Protein AF-A0A2R5FJB1-F1 (afdb_monomer)

Foldseek 3Di:
DPDDFAAAEEDPPPPLLVLVVVLCVVVVHDCVNHHHSVRYDHALLVRLVCCVVVVGQKYWHWPLSLVVSVFDWDFDDKDKFWDKAWPVCCPPPVNVVVLVVQPDVVVVVVDVNSDRWDQVQASHFPDKDWDPPPDPDDDTGTMTITGTTIIGGGMGHDDDPDDPVSRDPPPPDDDDDDDDDDD

Structure (mmCIF, N/CA/C/O backbone):
data_AF-A0A2R5FJB1-F1
#
_entry.id   AF-A0A2R5FJB1-F1
#
loop_
_atom_site.group_PDB
_atom_site.id
_atom_site.type_symbol
_atom_site.label_atom_id
_atom_site.label_alt_id
_atom_site.label_comp_id
_atom_site.label_asym_id
_atom_site.label_entity_id
_atom_site.label_seq_id
_atom_site.pdbx_PDB_ins_code
_atom_site.Cartn_x
_atom_site.Cartn_y
_atom_site.Cartn_z
_atom_site.occupancy
_atom_site.B_iso_or_equiv
_atom_site.auth_seq_id
_atom_site.auth_comp_id
_atom_site.auth_asym_id
_atom_site.auth_atom_id
_atom_site.pdbx_PDB_model_num
ATOM 1 N N . MET A 1 1 ? -26.052 0.823 22.342 1.00 33.22 1 MET A N 1
ATOM 2 C CA . MET A 1 1 ? -24.676 1.176 22.744 1.00 33.22 1 MET A CA 1
ATOM 3 C C . MET A 1 1 ? -23.836 1.213 21.482 1.00 33.22 1 MET A C 1
ATOM 5 O O . MET A 1 1 ? -23.649 0.165 20.882 1.00 33.22 1 MET A O 1
ATOM 9 N N . ALA A 1 2 ? -23.453 2.396 21.003 1.00 38.75 2 ALA A N 1
ATOM 10 C CA . ALA A 1 2 ? -22.577 2.506 19.840 1.00 38.75 2 ALA A CA 1
ATOM 11 C C . ALA A 1 2 ? -21.134 2.354 20.338 1.00 38.75 2 ALA A C 1
ATOM 13 O O . ALA A 1 2 ? -20.541 3.316 20.815 1.00 38.75 2 ALA A O 1
ATOM 14 N N . GLY A 1 3 ? -20.633 1.116 20.349 1.00 52.59 3 GLY A N 1
ATOM 15 C CA . GLY A 1 3 ? -19.225 0.837 20.629 1.00 52.59 3 GLY A CA 1
ATOM 16 C C . GLY A 1 3 ? -18.346 1.443 19.534 1.00 52.59 3 GLY A C 1
ATOM 17 O O . GLY A 1 3 ? -18.742 1.454 18.367 1.00 52.59 3 GLY A O 1
ATOM 18 N N . GLY A 1 4 ? -17.192 1.990 19.918 1.00 70.88 4 GLY A N 1
ATOM 19 C CA . GLY A 1 4 ? -16.196 2.488 18.969 1.00 70.88 4 GLY A CA 1
ATOM 20 C C . GLY A 1 4 ? -15.700 1.375 18.040 1.00 70.88 4 GLY A C 1
ATOM 21 O O . GLY A 1 4 ? -15.767 0.197 18.383 1.00 70.88 4 GLY A O 1
ATOM 22 N N . ALA A 1 5 ? -15.224 1.745 16.851 1.00 82.56 5 ALA A N 1
ATOM 23 C CA . ALA A 1 5 ? -14.664 0.784 15.904 1.00 82.56 5 ALA A CA 1
ATOM 24 C C . ALA A 1 5 ? -13.265 0.331 16.359 1.00 82.56 5 ALA A C 1
ATOM 26 O O . ALA A 1 5 ? -12.399 1.167 16.618 1.00 82.56 5 ALA A O 1
ATOM 27 N N . THR A 1 6 ? -13.037 -0.979 16.402 1.00 90.19 6 THR A N 1
ATOM 28 C CA . THR A 1 6 ? -11.740 -1.607 16.674 1.00 90.19 6 THR A CA 1
ATOM 29 C C . THR A 1 6 ? -10.953 -1.765 15.384 1.00 90.19 6 THR A C 1
ATOM 31 O O . THR A 1 6 ? -11.487 -2.236 14.378 1.00 90.19 6 THR A O 1
ATOM 34 N N . ILE A 1 7 ? -9.668 -1.425 15.405 1.00 92.56 7 ILE A N 1
ATOM 35 C CA . ILE A 1 7 ? -8.779 -1.615 14.261 1.00 92.56 7 ILE A CA 1
ATOM 36 C C . ILE A 1 7 ? -7.707 -2.676 14.515 1.00 92.56 7 ILE A C 1
ATOM 38 O O . ILE A 1 7 ? -7.437 -3.070 15.648 1.00 92.56 7 ILE A O 1
ATOM 42 N N . VAL A 1 8 ? -7.074 -3.109 13.429 1.00 92.12 8 VAL A N 1
ATOM 43 C CA . VAL A 1 8 ? -5.757 -3.758 13.429 1.00 92.12 8 VAL A CA 1
ATOM 44 C C . VAL A 1 8 ? -4.793 -2.948 12.571 1.00 92.12 8 VAL A C 1
ATOM 46 O O . VAL A 1 8 ? -5.165 -2.377 11.539 1.00 92.12 8 VAL A O 1
ATOM 49 N N . ASN A 1 9 ? -3.541 -2.902 13.000 1.00 90.69 9 ASN A N 1
ATOM 50 C CA . ASN A 1 9 ? -2.485 -2.111 12.399 1.00 90.69 9 ASN A CA 1
ATOM 51 C C . ASN A 1 9 ? -1.424 -3.004 11.743 1.00 90.69 9 ASN A C 1
ATOM 53 O O . ASN A 1 9 ? -1.375 -4.218 11.945 1.00 90.69 9 ASN A O 1
ATOM 57 N N . ARG A 1 10 ? -0.560 -2.389 10.943 1.00 90.69 10 ARG A N 1
ATOM 58 C CA . ARG A 1 10 ? 0.621 -3.029 10.362 1.00 90.69 10 ARG A CA 1
ATOM 59 C C . ARG A 1 10 ? 1.845 -2.818 11.248 1.00 90.69 10 ARG A C 1
ATOM 61 O O . ARG A 1 10 ? 1.814 -2.060 12.218 1.00 90.69 10 ARG A O 1
ATOM 68 N N . GLU A 1 11 ? 2.927 -3.519 10.941 1.00 90.25 11 GLU A N 1
ATOM 69 C CA . GLU A 1 11 ? 4.188 -3.411 11.665 1.00 90.25 11 GLU A CA 1
ATOM 70 C C . GLU A 1 11 ? 4.702 -1.964 11.744 1.00 90.25 11 GLU A C 1
ATOM 72 O O . GLU A 1 11 ? 4.464 -1.140 10.853 1.00 90.25 11 GLU A O 1
ATOM 77 N N . ILE A 1 12 ? 5.404 -1.655 12.838 1.00 90.62 12 ILE A N 1
ATOM 78 C CA . ILE A 1 12 ? 6.075 -0.364 13.036 1.00 90.62 12 ILE A CA 1
ATOM 79 C C . ILE A 1 12 ? 7.038 -0.126 11.870 1.00 90.62 12 ILE A C 1
ATOM 81 O O . ILE A 1 12 ? 7.783 -1.022 11.480 1.00 90.62 12 ILE A O 1
ATOM 85 N N . GLY A 1 13 ? 7.003 1.081 11.307 1.00 87.94 13 GLY A N 1
ATOM 86 C CA . GLY A 1 13 ? 7.798 1.448 10.133 1.00 87.94 13 GLY A CA 1
ATOM 87 C C . GLY A 1 13 ? 7.180 1.044 8.790 1.00 87.94 13 GLY A C 1
ATOM 88 O O . GLY A 1 13 ?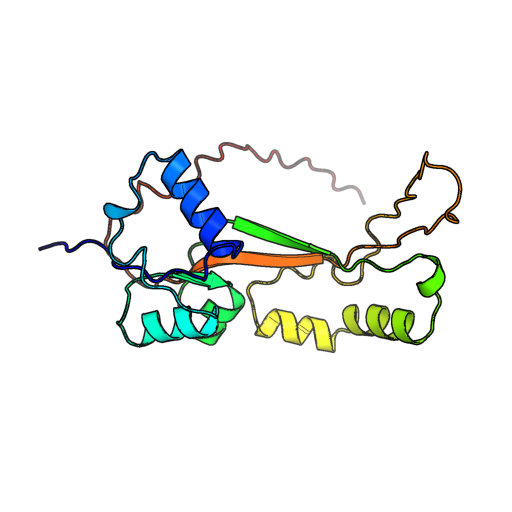 7.705 1.432 7.749 1.00 87.94 13 GLY A O 1
ATOM 89 N N . SER A 1 14 ? 6.054 0.320 8.771 1.00 87.12 14 SER A N 1
ATOM 90 C CA . SER A 1 14 ? 5.299 0.123 7.529 1.00 87.12 14 SER A CA 1
ATOM 91 C C . SER A 1 14 ? 4.696 1.445 7.051 1.00 87.12 14 SER A C 1
ATOM 93 O O . SER A 1 14 ? 4.151 2.219 7.842 1.00 87.12 14 SER A O 1
ATOM 95 N N . GLY A 1 15 ? 4.723 1.686 5.737 1.00 85.25 15 GLY A N 1
ATOM 96 C CA . GLY A 1 15 ? 4.155 2.910 5.160 1.00 85.25 15 GLY A CA 1
ATOM 97 C C . GLY A 1 15 ? 2.665 3.089 5.481 1.00 85.25 15 GLY A C 1
ATOM 98 O O . GLY A 1 15 ? 2.211 4.205 5.709 1.00 85.25 15 GLY A O 1
ATOM 99 N N . SER A 1 16 ? 1.912 1.990 5.582 1.00 83.94 16 SER A N 1
ATOM 100 C CA . SER A 1 16 ? 0.507 1.985 6.008 1.00 83.94 16 SER A CA 1
ATOM 101 C C . SER A 1 16 ? 0.306 2.472 7.442 1.00 83.94 16 SER A C 1
ATOM 103 O O . SER A 1 16 ? -0.630 3.224 7.702 1.00 83.94 16 SER A O 1
ATOM 105 N N . ARG A 1 17 ? 1.178 2.065 8.372 1.00 89.19 17 ARG A N 1
ATOM 106 C CA . ARG A 1 17 ? 1.102 2.508 9.766 1.00 89.19 17 ARG A CA 1
ATOM 107 C C . ARG A 1 17 ? 1.547 3.956 9.905 1.00 89.19 17 ARG A C 1
ATOM 109 O O . ARG A 1 17 ? 0.860 4.723 10.566 1.00 89.19 17 ARG A O 1
ATOM 116 N N . MET A 1 18 ? 2.632 4.337 9.232 1.00 90.25 18 MET A N 1
ATOM 117 C CA . MET A 1 18 ? 3.095 5.725 9.208 1.00 90.25 18 MET A CA 1
ATOM 118 C C . MET A 1 18 ? 2.007 6.668 8.685 1.00 90.25 18 MET A C 1
ATOM 120 O O . MET A 1 18 ? 1.785 7.719 9.272 1.00 90.25 18 MET A O 1
ATOM 124 N N . LEU A 1 19 ? 1.285 6.276 7.629 1.00 87.50 19 LEU A N 1
ATOM 125 C CA . LEU A 1 19 ? 0.156 7.047 7.105 1.00 87.50 19 LEU A CA 1
ATOM 126 C C . LEU A 1 19 ? -0.958 7.217 8.149 1.00 87.50 19 LEU A C 1
ATOM 128 O O . LEU A 1 19 ? -1.479 8.320 8.320 1.00 87.50 19 LEU A O 1
ATOM 132 N N . LEU A 1 20 ? -1.325 6.138 8.847 1.00 87.94 20 LEU A N 1
ATOM 133 C CA . LEU A 1 20 ? -2.334 6.185 9.904 1.00 87.94 20 LEU A CA 1
ATOM 134 C C . LEU A 1 20 ? -1.888 7.096 11.055 1.00 87.94 20 LEU A C 1
ATOM 136 O O . LEU A 1 20 ? -2.643 7.969 11.467 1.00 87.94 20 LEU A O 1
ATOM 140 N N . GLU A 1 21 ? -0.656 6.930 11.532 1.00 90.94 21 GLU A N 1
ATOM 141 C CA . GLU A 1 21 ? -0.057 7.750 12.589 1.00 90.94 21 GLU A CA 1
ATOM 142 C C . GLU A 1 21 ? -0.035 9.232 12.209 1.00 90.94 21 GLU A C 1
ATOM 144 O O . GLU A 1 21 ? -0.494 10.067 12.984 1.00 90.94 21 GLU A O 1
ATOM 149 N N . GLN A 1 22 ? 0.418 9.561 10.996 1.00 91.06 22 GLN A N 1
ATOM 150 C CA . GLN A 1 22 ? 0.418 10.930 10.475 1.00 91.06 22 GLN A CA 1
ATOM 151 C C . GLN A 1 22 ? -0.992 11.517 10.399 1.00 91.06 22 GLN A C 1
ATOM 153 O O . GLN A 1 22 ? -1.190 12.687 10.723 1.00 91.06 22 GLN A O 1
ATOM 158 N N . THR A 1 23 ? -1.975 10.714 9.988 1.00 88.06 23 THR A N 1
ATOM 159 C CA . THR A 1 23 ? -3.374 11.148 9.903 1.00 88.06 23 THR A CA 1
ATOM 160 C C . THR A 1 23 ? -3.936 11.433 11.294 1.00 88.06 23 THR A C 1
ATOM 162 O O . THR A 1 23 ? -4.467 12.513 11.525 1.00 88.06 23 THR A O 1
ATOM 165 N N . LEU A 1 24 ? -3.755 10.517 12.249 1.00 90.44 24 LEU A N 1
ATOM 166 C CA . LEU A 1 24 ? -4.204 10.699 13.633 1.00 90.44 24 LEU A CA 1
ATOM 167 C C . LEU A 1 24 ? -3.530 11.906 14.297 1.00 90.44 24 LEU A C 1
ATOM 169 O O . LEU A 1 24 ? -4.202 12.699 14.949 1.00 90.44 24 LEU A O 1
ATOM 173 N N . GLN A 1 25 ? -2.226 12.097 14.077 1.00 93.75 25 GLN A N 1
ATOM 174 C CA . GLN A 1 25 ? -1.492 13.264 14.573 1.00 93.75 25 GLN A CA 1
ATOM 175 C C . GLN A 1 25 ? -2.023 14.574 13.989 1.00 93.75 25 GLN A C 1
ATOM 177 O O . GLN A 1 25 ? -2.202 15.541 14.728 1.00 93.75 25 GLN A O 1
ATOM 182 N N . LYS A 1 26 ? -2.287 14.615 12.678 1.00 92.19 26 LYS A N 1
ATOM 183 C CA . LYS A 1 26 ? -2.842 15.795 12.002 1.00 92.19 26 LYS A CA 1
ATOM 184 C C . LYS A 1 26 ? -4.211 16.177 12.570 1.00 92.19 26 LYS A C 1
ATOM 186 O O . LYS A 1 26 ? -4.462 17.359 12.782 1.00 92.19 26 LYS A O 1
ATOM 191 N N . GLU A 1 27 ? -5.046 15.182 12.852 1.00 90.56 27 GLU A N 1
ATOM 192 C CA . GLU A 1 27 ? -6.370 15.363 13.459 1.00 90.56 27 GLU A CA 1
ATOM 193 C C . GLU A 1 27 ? -6.321 15.491 14.994 1.00 90.56 27 GLU A C 1
ATOM 195 O O . GLU A 1 27 ? -7.360 15.589 15.641 1.00 90.56 27 GLU A O 1
ATOM 200 N N . GLN A 1 28 ? -5.121 15.503 15.592 1.00 94.44 28 GLN A N 1
ATOM 201 C CA . GLN A 1 28 ? -4.898 15.601 17.041 1.00 94.44 28 GLN A CA 1
ATOM 202 C C . GLN A 1 28 ? -5.615 14.507 17.852 1.00 94.44 28 GLN A C 1
ATOM 204 O O . GLN A 1 28 ? -5.991 14.717 19.005 1.00 94.44 28 GLN A O 1
ATOM 209 N N . ILE A 1 29 ? -5.784 13.323 17.260 1.00 89.69 29 ILE A N 1
ATOM 210 C CA . ILE A 1 29 ? -6.386 12.157 17.905 1.00 89.69 29 ILE A CA 1
ATOM 211 C C . ILE A 1 29 ? -5.276 11.356 18.602 1.00 89.69 29 ILE A C 1
ATOM 213 O O . ILE A 1 29 ? -4.359 10.873 17.927 1.00 89.69 29 ILE A O 1
ATOM 217 N N . PRO A 1 30 ? -5.342 11.176 19.935 1.00 91.25 30 PRO A N 1
ATOM 218 C CA . PRO A 1 30 ? -4.413 10.314 20.657 1.00 91.25 30 PRO A CA 1
ATOM 219 C C . PRO A 1 30 ? -4.484 8.865 20.159 1.00 91.25 30 PRO A C 1
ATOM 221 O O . PRO A 1 30 ? -5.565 8.340 19.896 1.00 91.25 30 PRO A O 1
ATOM 224 N N . PHE A 1 31 ? -3.339 8.192 20.034 1.00 90.62 31 PHE A N 1
ATOM 225 C CA . PHE A 1 31 ? -3.302 6.810 19.539 1.00 90.62 31 PHE A CA 1
ATOM 226 C C . PHE A 1 31 ? -4.008 5.823 20.481 1.00 90.62 31 PHE A C 1
ATOM 228 O O . PHE A 1 31 ? -4.628 4.871 20.017 1.00 90.62 31 PHE A O 1
ATOM 235 N N . ASP A 1 32 ? -3.967 6.076 21.790 1.00 91.00 32 ASP A N 1
ATOM 236 C CA . ASP A 1 32 ? -4.651 5.292 22.826 1.00 91.00 32 ASP A CA 1
ATOM 237 C C . ASP A 1 32 ? -6.180 5.469 22.812 1.00 91.00 32 ASP A C 1
ATOM 239 O O . ASP A 1 32 ? -6.907 4.609 23.308 1.00 91.00 32 ASP A O 1
ATOM 243 N N . ALA A 1 33 ? -6.684 6.531 22.178 1.00 88.62 33 ALA A N 1
ATOM 244 C CA . ALA A 1 33 ? -8.108 6.704 21.908 1.00 88.62 33 ALA A CA 1
ATOM 245 C C . ALA A 1 33 ? -8.610 5.794 20.769 1.00 88.62 33 ALA A C 1
ATOM 247 O O . ALA A 1 33 ? -9.820 5.653 20.577 1.00 88.62 33 ALA A O 1
ATOM 248 N N . VAL A 1 34 ? -7.704 5.165 20.009 1.00 89.62 34 VAL A N 1
ATOM 249 C CA . VAL A 1 34 ? -8.038 4.256 18.909 1.00 89.62 34 VAL A CA 1
ATOM 250 C C . VAL A 1 34 ? -7.993 2.810 19.398 1.00 89.62 34 VAL A C 1
ATOM 252 O O . VAL A 1 34 ? -6.938 2.232 19.656 1.00 89.62 34 VAL A O 1
ATOM 255 N N . GLN A 1 35 ? -9.163 2.182 19.486 1.00 92.31 35 GLN A N 1
ATOM 256 C CA . GLN A 1 35 ? -9.273 0.805 19.954 1.00 92.31 35 GLN A CA 1
ATOM 257 C C . GLN A 1 35 ? -8.536 -0.163 19.015 1.00 92.31 35 GLN A C 1
ATOM 259 O O . GLN A 1 35 ? -8.809 -0.215 17.817 1.00 92.31 35 GLN A O 1
ATOM 264 N N . GLY A 1 36 ? -7.612 -0.957 19.564 1.00 91.44 36 GLY A N 1
ATOM 265 C CA . GLY A 1 36 ? -6.824 -1.927 18.796 1.00 91.44 36 GLY A CA 1
ATOM 266 C C . GLY A 1 36 ? -5.643 -1.330 18.022 1.00 91.44 36 GLY A C 1
ATOM 267 O O . GLY A 1 36 ? -5.056 -2.020 17.192 1.00 91.44 36 GLY A O 1
ATOM 268 N N . PHE A 1 37 ? -5.252 -0.081 18.299 1.00 91.06 37 PHE A N 1
ATOM 269 C CA . PHE A 1 37 ? -4.108 0.566 17.644 1.00 91.06 37 PHE A CA 1
ATOM 270 C C . PHE A 1 37 ? -2.807 -0.259 17.705 1.00 91.06 37 PHE A C 1
ATOM 272 O O . PHE A 1 37 ? -2.071 -0.333 16.716 1.00 91.06 37 PHE A O 1
ATOM 279 N N . ASP A 1 38 ? -2.567 -0.930 18.835 1.00 93.19 38 ASP A N 1
ATOM 280 C CA . ASP A 1 38 ? -1.388 -1.772 19.069 1.00 93.19 38 ASP A CA 1
ATOM 281 C C . ASP A 1 38 ? -1.549 -3.228 18.595 1.00 93.19 38 ASP A C 1
ATOM 283 O O . ASP A 1 38 ? -0.619 -4.031 18.711 1.00 93.19 38 ASP A O 1
ATOM 287 N N . ASN A 1 39 ? -2.695 -3.588 18.007 1.00 94.12 39 ASN A N 1
ATOM 288 C CA . ASN A 1 39 ? -2.899 -4.912 17.426 1.00 94.12 39 ASN A CA 1
ATOM 289 C C . ASN A 1 39 ? -2.184 -4.992 16.076 1.00 94.12 39 ASN A C 1
ATOM 291 O O . ASN A 1 39 ? -2.729 -4.607 15.043 1.00 94.12 39 ASN A O 1
ATOM 295 N N . ILE A 1 40 ? -0.950 -5.486 16.083 1.00 94.62 40 ILE A N 1
ATOM 296 C CA . ILE A 1 40 ? -0.073 -5.491 14.910 1.00 94.62 40 ILE A CA 1
ATOM 297 C C . ILE A 1 40 ? -0.180 -6.807 14.135 1.00 94.62 40 ILE A C 1
ATOM 299 O O . ILE A 1 40 ? -0.022 -7.895 14.688 1.00 94.62 40 ILE A O 1
ATOM 303 N N . LEU A 1 41 ? -0.343 -6.692 12.819 1.00 93.50 41 LEU A N 1
ATOM 304 C CA . LEU A 1 41 ? -0.286 -7.782 11.850 1.00 93.50 41 LEU A CA 1
ATOM 305 C C . LEU A 1 41 ? 0.808 -7.516 10.811 1.00 93.50 41 LEU A C 1
ATOM 307 O O . LEU A 1 41 ? 1.153 -6.370 10.529 1.00 93.50 41 LEU A O 1
ATOM 311 N N . LYS A 1 42 ? 1.380 -8.583 10.245 1.00 90.56 42 LYS A N 1
ATOM 312 C CA . LYS A 1 42 ? 2.579 -8.490 9.392 1.00 90.56 42 LYS A CA 1
ATOM 313 C C . LYS A 1 42 ? 2.271 -8.259 7.920 1.00 90.56 42 LYS A C 1
ATOM 315 O O . LYS A 1 42 ? 3.129 -7.783 7.183 1.00 90.56 42 LYS A O 1
ATOM 320 N N . THR A 1 43 ? 1.079 -8.630 7.464 1.00 90.38 43 THR A N 1
ATOM 321 C CA . THR A 1 43 ? 0.725 -8.552 6.046 1.00 90.38 43 THR A CA 1
ATOM 322 C C . THR A 1 43 ? -0.628 -7.882 5.839 1.00 90.38 43 THR A C 1
ATOM 324 O O . THR A 1 43 ? -1.495 -7.879 6.711 1.00 90.38 43 THR A O 1
ATOM 327 N N . HIS A 1 44 ? -0.830 -7.318 4.647 1.00 89.19 44 HIS A N 1
ATOM 328 C CA . HIS A 1 44 ? -2.130 -6.778 4.238 1.00 89.19 44 HIS A CA 1
ATOM 329 C C . HIS A 1 44 ? -3.221 -7.864 4.215 1.00 89.19 44 HIS A C 1
ATOM 331 O O . HIS A 1 44 ? -4.384 -7.578 4.498 1.00 89.19 44 HIS A O 1
ATOM 337 N N . GLN A 1 45 ? -2.843 -9.107 3.898 1.00 92.31 45 GLN A N 1
ATOM 338 C CA . GLN A 1 45 ? -3.746 -10.258 3.878 1.00 92.31 45 GLN A CA 1
ATOM 339 C C . GLN A 1 45 ? -4.191 -10.643 5.289 1.00 92.31 45 GLN A C 1
ATOM 341 O O . GLN A 1 45 ? -5.377 -10.877 5.495 1.00 92.31 45 GLN A O 1
ATOM 346 N N . ASP A 1 46 ? -3.283 -10.630 6.270 1.00 94.19 46 ASP A N 1
ATOM 347 C CA . ASP A 1 46 ? -3.632 -10.887 7.674 1.00 94.19 46 ASP A CA 1
ATOM 348 C C . ASP A 1 46 ? -4.631 -9.848 8.189 1.00 94.19 46 ASP A C 1
ATOM 350 O O . ASP A 1 46 ? -5.603 -10.201 8.855 1.00 94.19 46 ASP A O 1
ATOM 354 N N . VAL A 1 47 ? -4.431 -8.573 7.831 1.00 92.56 47 VAL A N 1
ATOM 355 C CA . VAL A 1 47 ? -5.369 -7.487 8.155 1.00 92.56 47 VAL A CA 1
ATOM 356 C C . VAL A 1 47 ? -6.751 -7.764 7.566 1.00 92.56 47 VAL A C 1
ATOM 358 O O . VAL A 1 47 ? -7.743 -7.731 8.291 1.00 92.56 47 VAL A O 1
ATOM 361 N N . ALA A 1 48 ? -6.833 -8.084 6.272 1.00 91.88 48 ALA A N 1
ATOM 362 C CA . ALA A 1 48 ? -8.109 -8.407 5.637 1.00 91.88 48 ALA A CA 1
ATOM 363 C C . ALA A 1 48 ? -8.766 -9.638 6.275 1.00 91.88 48 ALA A C 1
ATOM 365 O O . ALA A 1 48 ? -9.964 -9.640 6.551 1.00 91.88 48 ALA A O 1
ATOM 366 N N . GLN A 1 49 ? -7.977 -10.663 6.586 1.00 94.75 49 GLN A N 1
ATOM 367 C CA . GLN A 1 49 ? -8.462 -11.876 7.222 1.00 94.75 49 GLN A CA 1
ATOM 368 C C . GLN A 1 49 ? -9.008 -11.618 8.633 1.00 94.75 49 GLN A C 1
ATOM 370 O O . GLN A 1 49 ? -10.012 -12.233 9.002 1.00 94.75 49 GLN A O 1
ATOM 375 N N . ALA A 1 50 ? -8.376 -10.730 9.404 1.00 93.62 50 ALA A N 1
ATOM 376 C CA . ALA A 1 50 ? -8.843 -10.316 10.724 1.00 93.62 50 ALA A CA 1
ATOM 377 C C . ALA A 1 50 ? -10.196 -9.597 10.641 1.00 93.62 50 ALA A C 1
ATOM 379 O O . ALA A 1 50 ? -11.093 -9.905 11.425 1.00 93.62 50 ALA A O 1
ATOM 380 N N . VAL A 1 51 ? -10.373 -8.720 9.648 1.00 93.19 51 VAL A N 1
ATOM 381 C CA . VAL A 1 51 ? -11.650 -8.029 9.408 1.00 93.19 51 VAL A CA 1
ATOM 382 C C . VAL A 1 51 ? -12.740 -9.011 8.971 1.00 93.19 51 VAL A C 1
ATOM 384 O O . VAL A 1 51 ? -13.819 -9.026 9.553 1.00 93.19 51 VAL A O 1
ATOM 387 N N . VAL A 1 52 ? -12.452 -9.913 8.024 1.00 93.88 52 VAL A N 1
ATOM 388 C CA . VAL A 1 52 ? -13.402 -10.960 7.587 1.00 93.88 52 VAL A CA 1
ATOM 389 C C . VAL A 1 52 ? -13.849 -11.852 8.750 1.00 93.88 52 VAL A C 1
ATOM 391 O O . VAL A 1 52 ? -15.001 -12.275 8.799 1.00 93.88 52 VAL A O 1
ATOM 394 N N . ARG A 1 53 ? -12.950 -12.147 9.696 1.00 94.00 53 ARG A N 1
ATOM 395 C CA . ARG A 1 53 ? -13.247 -12.980 10.875 1.00 94.00 53 ARG A CA 1
ATOM 396 C C . ARG A 1 53 ? -13.931 -12.216 12.012 1.00 94.00 53 ARG A C 1
ATOM 398 O O . ARG A 1 53 ? -14.228 -12.833 13.029 1.00 94.00 53 ARG A O 1
ATOM 405 N N . GLY A 1 54 ? -14.147 -10.907 11.874 1.00 90.50 54 GLY A N 1
ATOM 406 C CA . GLY A 1 54 ? -14.713 -10.068 12.933 1.00 90.50 54 GLY A CA 1
ATOM 407 C C . GLY A 1 54 ? -13.781 -9.865 14.133 1.00 90.50 54 GLY A C 1
ATOM 408 O O . GLY A 1 54 ? -14.243 -9.512 15.211 1.00 90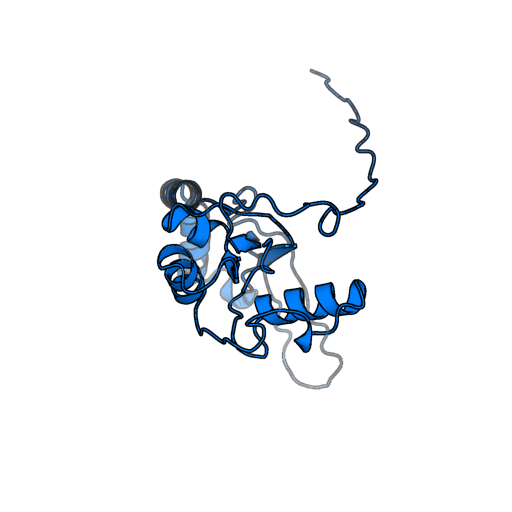.50 54 GLY A O 1
ATOM 409 N N . VAL A 1 55 ? -12.473 -10.098 13.969 1.00 91.94 55 VAL A N 1
ATOM 410 C CA . VAL A 1 55 ? -11.459 -9.809 15.002 1.00 91.94 55 VAL A CA 1
ATOM 411 C C . VAL A 1 55 ? -11.232 -8.297 15.129 1.00 91.94 55 VAL A C 1
ATOM 413 O O . VAL A 1 55 ? -10.864 -7.812 16.195 1.00 91.94 55 VAL A O 1
ATOM 416 N N . ALA A 1 56 ? -11.460 -7.555 14.046 1.00 91.75 56 ALA A N 1
ATOM 417 C CA . ALA A 1 56 ? -11.437 -6.099 14.007 1.00 91.75 56 ALA A CA 1
ATOM 418 C C . ALA A 1 56 ? -12.489 -5.576 13.023 1.00 91.75 56 ALA A C 1
ATOM 420 O O . ALA A 1 56 ? -12.866 -6.277 12.085 1.00 91.75 56 ALA A O 1
ATOM 421 N N . ASP A 1 57 ? -12.919 -4.329 13.201 1.00 88.25 57 ASP A N 1
ATOM 422 C CA . ASP A 1 57 ? -13.899 -3.668 12.332 1.00 88.25 57 ASP A CA 1
ATOM 423 C C . ASP A 1 57 ? -13.248 -3.043 11.090 1.00 88.25 57 ASP A C 1
ATOM 425 O O . ASP A 1 57 ? -13.898 -2.855 10.060 1.00 88.25 57 ASP A O 1
ATOM 429 N N . ALA A 1 58 ? -11.967 -2.674 11.184 1.00 91.50 58 ALA A N 1
ATOM 430 C CA . ALA A 1 58 ? -11.213 -2.091 10.081 1.00 91.50 58 ALA A CA 1
ATOM 431 C C . ALA A 1 58 ? -9.700 -2.317 10.219 1.00 91.50 58 ALA A C 1
ATOM 433 O O . ALA A 1 58 ? -9.179 -2.648 11.281 1.00 91.50 58 ALA A O 1
ATOM 434 N N . GLY A 1 59 ? -8.964 -2.074 9.140 1.00 90.94 59 GLY A N 1
ATOM 435 C CA . GLY A 1 59 ? -7.506 -2.042 9.179 1.00 90.94 59 GLY A CA 1
ATOM 436 C C . GLY A 1 59 ? -6.910 -1.456 7.908 1.00 90.94 59 GLY A C 1
ATOM 437 O O . GLY A 1 59 ? -7.599 -1.303 6.894 1.00 90.94 59 GLY A O 1
ATOM 438 N N . MET A 1 60 ? -5.627 -1.101 7.969 1.00 87.62 60 MET A N 1
ATOM 439 C CA . MET A 1 60 ? -4.901 -0.567 6.816 1.00 87.62 60 MET A CA 1
ATOM 440 C C . MET A 1 60 ? -4.535 -1.687 5.843 1.00 87.62 60 MET A C 1
ATOM 442 O O . MET A 1 60 ? -3.748 -2.578 6.169 1.00 87.62 60 MET A O 1
ATOM 446 N N . SER A 1 61 ? -5.099 -1.628 4.636 1.00 89.94 61 SER A N 1
ATOM 447 C CA . SER A 1 61 ? -4.822 -2.590 3.571 1.00 89.94 61 SER A CA 1
ATOM 448 C C . SER A 1 61 ? -4.728 -1.922 2.199 1.00 89.94 61 SER A C 1
ATOM 450 O O . SER A 1 61 ? -4.832 -0.698 2.078 1.00 89.94 61 SER A O 1
ATOM 452 N N . THR A 1 62 ? -4.487 -2.728 1.166 1.00 86.25 62 THR A N 1
ATOM 453 C CA . THR A 1 62 ? -4.515 -2.276 -0.226 1.00 86.25 62 THR A CA 1
ATOM 454 C C . THR A 1 62 ? -5.894 -2.503 -0.836 1.00 86.25 62 THR A C 1
ATOM 456 O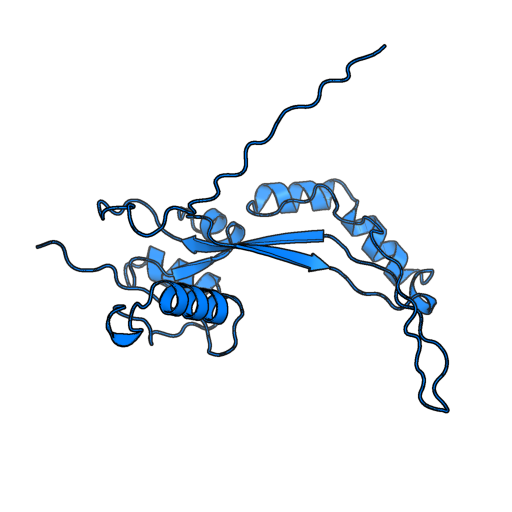 O . THR A 1 62 ? -6.603 -3.438 -0.460 1.00 86.25 62 THR A O 1
ATOM 459 N N . ALA A 1 63 ? -6.263 -1.687 -1.827 1.00 85.88 63 ALA A N 1
ATOM 460 C CA . ALA A 1 63 ? -7.507 -1.884 -2.580 1.00 85.88 63 ALA A CA 1
ATOM 461 C C . ALA A 1 63 ? -7.585 -3.268 -3.247 1.00 85.88 63 ALA A C 1
ATOM 463 O O . ALA A 1 63 ? -8.648 -3.887 -3.251 1.00 85.88 63 ALA A O 1
ATOM 464 N N . SER A 1 64 ? -6.458 -3.773 -3.757 1.00 85.44 64 SER A N 1
ATOM 465 C CA . SER A 1 64 ? -6.370 -5.108 -4.353 1.00 85.44 64 SER A CA 1
ATOM 466 C C . SER A 1 64 ? -6.674 -6.217 -3.345 1.00 85.44 64 SER A C 1
ATOM 468 O O . SER A 1 64 ? -7.448 -7.127 -3.628 1.00 85.44 64 SER A O 1
ATOM 470 N N . VAL A 1 65 ? -6.133 -6.116 -2.127 1.00 89.81 65 VAL A N 1
ATOM 471 C CA . VAL A 1 65 ? -6.401 -7.089 -1.062 1.00 89.81 65 VAL A CA 1
ATOM 472 C C . VAL A 1 65 ? -7.842 -6.975 -0.569 1.00 89.81 65 VAL A C 1
ATOM 474 O O . VAL A 1 65 ? -8.492 -7.997 -0.389 1.00 89.81 65 VAL A O 1
ATOM 477 N N . ALA A 1 66 ? -8.379 -5.765 -0.394 1.00 89.56 66 ALA A N 1
ATOM 478 C CA . ALA A 1 66 ? -9.784 -5.600 -0.023 1.00 89.56 66 ALA A CA 1
ATOM 479 C C . ALA A 1 66 ? -10.715 -6.258 -1.058 1.00 89.56 66 ALA A C 1
ATOM 481 O O . ALA A 1 66 ? -11.562 -7.068 -0.687 1.00 89.56 66 ALA A O 1
ATOM 482 N N . THR A 1 67 ? -10.472 -6.005 -2.349 1.00 87.19 67 THR A N 1
ATOM 483 C CA . THR A 1 67 ? -11.221 -6.607 -3.465 1.00 87.19 67 THR A CA 1
ATOM 484 C C . THR A 1 67 ? -11.132 -8.133 -3.439 1.00 87.19 67 THR A C 1
ATOM 486 O O . THR A 1 67 ? -12.159 -8.808 -3.481 1.00 87.19 67 THR A O 1
ATOM 489 N N . ALA A 1 68 ? -9.925 -8.688 -3.285 1.00 88.69 68 ALA A N 1
ATOM 490 C CA . ALA A 1 68 ? -9.703 -10.133 -3.245 1.00 88.69 68 ALA A CA 1
ATOM 491 C C . ALA A 1 68 ? -10.420 -10.837 -2.076 1.00 88.69 68 ALA A C 1
ATOM 493 O O . ALA A 1 68 ? -10.783 -12.004 -2.194 1.00 88.69 68 ALA A O 1
ATOM 494 N N . PHE A 1 69 ? -10.642 -10.136 -0.961 1.00 89.88 69 PHE A N 1
ATOM 495 C CA . PHE A 1 69 ? -11.345 -10.660 0.216 1.00 89.88 69 PHE A CA 1
ATOM 496 C C . PHE A 1 69 ? -12.835 -10.276 0.255 1.00 89.88 69 PHE A C 1
ATOM 498 O O . PHE A 1 69 ? -13.505 -10.546 1.251 1.00 89.88 69 PHE A O 1
ATOM 505 N N . GLY A 1 70 ? -13.368 -9.641 -0.797 1.00 89.62 70 GLY A N 1
ATOM 506 C CA . GLY A 1 70 ? -14.759 -9.173 -0.832 1.00 89.62 70 GLY A CA 1
ATOM 507 C C . GLY A 1 70 ? -15.064 -8.092 0.210 1.00 89.62 70 GLY A C 1
ATOM 508 O O . GLY A 1 70 ? -16.216 -7.903 0.600 1.00 89.62 70 GLY A O 1
ATOM 509 N N . LEU A 1 71 ? -14.029 -7.400 0.685 1.00 88.69 71 LEU A N 1
ATOM 510 C CA . LEU A 1 71 ? -14.132 -6.271 1.590 1.00 88.69 71 LEU A CA 1
ATOM 511 C C . LEU A 1 71 ? -14.268 -4.983 0.787 1.00 88.69 71 LEU A C 1
ATOM 513 O O . LEU A 1 71 ? -13.828 -4.838 -0.349 1.00 88.69 71 LEU A O 1
ATOM 517 N N . GLY A 1 72 ? -14.860 -4.004 1.431 1.00 87.69 72 GLY A N 1
ATOM 518 C CA . GLY A 1 72 ? -15.046 -2.670 0.900 1.00 87.69 72 GLY A CA 1
ATOM 519 C C . GLY A 1 72 ? -13.872 -1.831 1.310 1.00 87.69 72 GLY A C 1
ATOM 520 O O . GLY A 1 72 ? -13.074 -2.206 2.169 1.00 87.69 72 GLY A O 1
ATOM 521 N N . PHE A 1 73 ? -13.750 -0.699 0.649 1.00 83.25 73 PHE A N 1
ATOM 522 C CA . PHE A 1 73 ? -12.508 0.030 0.644 1.00 83.25 73 PHE A CA 1
ATOM 523 C C . PHE A 1 73 ? -12.794 1.524 0.663 1.00 83.25 73 PHE A C 1
ATOM 525 O O . PHE A 1 73 ? -13.498 2.036 -0.205 1.00 83.25 73 PHE A O 1
ATOM 532 N N . ILE A 1 74 ? -12.254 2.216 1.664 1.00 86.19 74 ILE A N 1
ATOM 533 C CA . ILE A 1 74 ? -12.341 3.673 1.788 1.00 86.19 74 ILE A CA 1
ATOM 534 C C . ILE A 1 74 ? -10.963 4.231 1.447 1.00 86.19 74 ILE A C 1
ATOM 536 O O . ILE A 1 74 ? -10.089 4.068 2.292 1.00 86.19 74 ILE A O 1
ATOM 540 N N . PRO A 1 75 ? -10.746 4.858 0.274 1.00 80.81 75 PRO A N 1
ATOM 541 C CA . PRO A 1 75 ? -9.442 5.374 -0.149 1.00 80.81 75 PRO A CA 1
ATOM 542 C C . PRO A 1 75 ? -8.973 6.551 0.726 1.00 80.81 75 PRO A C 1
ATOM 544 O O . PRO A 1 75 ? -9.723 7.494 0.947 1.00 80.81 75 PRO A O 1
ATOM 547 N N . LEU A 1 76 ? -7.720 6.507 1.191 1.00 80.38 76 LEU A N 1
ATOM 548 C CA . LEU A 1 76 ? -7.093 7.506 2.071 1.00 80.38 76 LEU A CA 1
ATOM 549 C C . LEU A 1 76 ? -5.845 8.098 1.417 1.00 80.38 76 LEU A C 1
ATOM 551 O O . LEU A 1 76 ? -5.638 9.306 1.453 1.00 80.38 76 LEU A O 1
ATOM 555 N N . HIS A 1 77 ? -5.019 7.252 0.798 1.00 80.25 77 HIS A N 1
ATOM 556 C CA . HIS A 1 77 ? -3.818 7.680 0.093 1.00 80.25 77 HIS A CA 1
ATOM 557 C C . HIS A 1 77 ? -3.572 6.832 -1.151 1.00 80.25 77 HIS A C 1
ATOM 559 O O . HIS A 1 77 ? -3.792 5.619 -1.134 1.00 80.25 77 HIS A O 1
ATOM 565 N N . GLN A 1 78 ? -3.046 7.466 -2.198 1.00 78.25 78 GLN A N 1
ATOM 566 C CA . GLN A 1 78 ? -2.593 6.809 -3.417 1.00 78.25 78 GLN A CA 1
ATOM 567 C C . GLN A 1 78 ? -1.066 6.849 -3.481 1.00 78.25 78 GLN A C 1
ATOM 569 O O . GLN A 1 78 ? -0.447 7.903 -3.609 1.00 78.25 78 GLN A O 1
ATOM 574 N N . SER A 1 79 ? -0.451 5.678 -3.396 1.00 73.44 79 SER A N 1
ATOM 575 C CA . SER A 1 79 ? 0.993 5.496 -3.446 1.00 73.44 79 SER A CA 1
ATOM 576 C C . SER A 1 79 ? 1.421 5.108 -4.852 1.00 73.44 79 SER A C 1
ATOM 578 O O . SER A 1 79 ? 0.896 4.157 -5.427 1.00 73.44 79 SER A O 1
ATOM 580 N N . ARG A 1 80 ? 2.407 5.825 -5.387 1.00 73.06 80 ARG A N 1
ATOM 581 C CA . ARG A 1 80 ? 3.028 5.531 -6.677 1.00 73.06 80 ARG A CA 1
ATOM 582 C C . ARG A 1 80 ? 4.304 4.727 -6.468 1.00 73.06 80 ARG A C 1
ATOM 584 O O . ARG A 1 80 ? 5.184 5.154 -5.726 1.00 73.06 80 ARG A O 1
ATOM 591 N N . TYR A 1 81 ? 4.418 3.619 -7.182 1.00 73.56 81 TYR A N 1
ATOM 592 C CA . TYR A 1 81 ? 5.640 2.828 -7.264 1.00 73.56 81 TYR A CA 1
ATOM 593 C C . TYR A 1 81 ? 6.309 3.084 -8.592 1.00 73.56 81 TYR A C 1
ATOM 595 O O . TYR A 1 81 ? 5.629 3.379 -9.569 1.00 73.56 81 TYR A O 1
ATOM 603 N N . ASP A 1 82 ? 7.629 2.981 -8.587 1.00 78.62 82 ASP A N 1
ATOM 604 C CA . ASP A 1 82 ? 8.473 3.230 -9.732 1.00 78.62 82 ASP A CA 1
ATOM 605 C C . ASP A 1 82 ? 9.580 2.167 -9.761 1.00 78.62 82 ASP A C 1
ATOM 607 O O . ASP A 1 82 ? 10.321 2.024 -8.787 1.00 78.62 82 ASP A O 1
ATOM 611 N N . LEU A 1 83 ? 9.710 1.422 -10.864 1.00 81.25 83 LEU A N 1
ATOM 612 C CA . LEU A 1 83 ? 10.915 0.613 -11.099 1.00 81.25 83 LEU A CA 1
ATOM 613 C C . LEU A 1 83 ? 12.127 1.538 -11.281 1.00 81.25 83 LEU A C 1
ATOM 615 O O . LEU A 1 83 ? 11.992 2.649 -11.767 1.00 81.25 83 LEU A O 1
ATOM 619 N N . VAL A 1 84 ? 13.318 1.143 -10.859 1.00 81.31 84 VAL A N 1
ATOM 620 C CA . VAL A 1 84 ? 14.508 1.979 -11.032 1.00 81.31 84 VAL A CA 1
ATOM 621 C C . VAL A 1 84 ? 15.614 1.096 -11.579 1.00 81.31 84 VAL A C 1
ATOM 623 O O . VAL A 1 84 ? 16.085 0.200 -10.884 1.00 81.31 84 VAL A O 1
ATOM 626 N N . ILE A 1 85 ? 16.002 1.325 -12.834 1.00 77.62 85 ILE A N 1
ATOM 627 C CA . ILE A 1 85 ? 17.042 0.552 -13.520 1.00 77.62 85 ILE A CA 1
ATOM 628 C C . ILE A 1 85 ? 18.268 1.450 -13.701 1.00 77.62 85 ILE A C 1
ATOM 630 O O . ILE A 1 85 ? 18.142 2.660 -13.855 1.00 77.62 85 ILE A O 1
ATOM 634 N N . LEU A 1 86 ? 19.481 0.903 -13.650 1.00 79.50 86 LEU A N 1
ATOM 635 C CA . LEU A 1 86 ? 20.666 1.654 -14.075 1.00 79.50 86 LEU A CA 1
ATOM 636 C C . LEU A 1 86 ? 20.657 1.736 -15.609 1.00 79.50 86 LEU A C 1
ATOM 638 O O . LEU A 1 86 ? 20.431 0.738 -16.276 1.00 79.50 86 LEU A O 1
ATOM 642 N N . LYS A 1 87 ? 20.931 2.906 -16.182 1.00 77.12 87 LYS A N 1
ATOM 643 C CA . LYS A 1 87 ? 20.990 3.154 -17.633 1.00 77.12 87 LYS A CA 1
ATOM 644 C C . LYS A 1 87 ? 21.884 2.159 -18.366 1.00 77.12 87 LYS A C 1
ATOM 646 O O . LYS A 1 87 ? 21.548 1.744 -19.463 1.00 77.12 87 LYS A O 1
ATOM 651 N N . GLU A 1 88 ? 23.010 1.784 -17.761 1.00 82.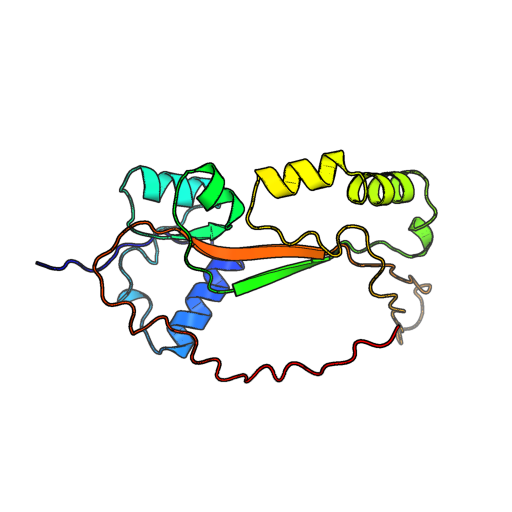19 88 GLU A N 1
ATOM 652 C CA . GLU A 1 88 ? 23.924 0.785 -18.331 1.00 82.19 88 GLU A CA 1
ATOM 653 C C . GLU A 1 88 ? 23.254 -0.581 -18.531 1.00 82.19 88 GLU A C 1
ATOM 655 O O . GLU A 1 88 ? 23.646 -1.318 -19.424 1.00 82.19 88 GLU A O 1
ATOM 660 N N . TYR A 1 89 ? 22.209 -0.878 -17.755 1.00 84.19 89 TYR A N 1
ATOM 661 C CA . TYR A 1 89 ? 21.423 -2.100 -17.863 1.00 84.19 89 TYR A CA 1
ATOM 662 C C . TYR A 1 89 ? 20.139 -1.935 -18.671 1.00 84.19 89 TYR A C 1
ATOM 664 O O . TYR A 1 89 ? 19.423 -2.916 -18.838 1.00 84.19 89 TYR A O 1
ATOM 672 N N . LEU A 1 90 ? 19.802 -0.735 -19.160 1.00 83.31 90 LEU A N 1
ATOM 673 C CA . LEU A 1 90 ? 18.521 -0.546 -19.843 1.00 83.31 90 LEU A CA 1
ATOM 674 C C . LEU A 1 90 ? 18.427 -1.418 -21.100 1.00 83.31 90 LEU A C 1
ATOM 676 O O . LEU A 1 90 ? 17.392 -2.029 -21.335 1.00 83.31 90 LEU A O 1
ATOM 680 N N . GLU A 1 91 ? 19.510 -1.509 -21.868 1.00 86.06 91 GLU A N 1
ATOM 681 C CA . GLU A 1 91 ? 19.559 -2.261 -23.129 1.00 86.06 91 GLU A CA 1
ATOM 682 C C . GLU A 1 91 ? 19.804 -3.767 -22.934 1.00 86.06 91 GLU A C 1
ATOM 684 O O . GLU A 1 91 ? 19.802 -4.532 -23.898 1.00 86.06 91 GLU A O 1
ATOM 689 N N . GLU A 1 92 ? 20.009 -4.218 -21.695 1.00 92.06 92 GLU A N 1
ATOM 690 C CA . GLU A 1 92 ? 20.249 -5.630 -21.407 1.00 92.06 92 GLU A CA 1
ATOM 691 C C . GLU A 1 92 ? 18.991 -6.457 -21.688 1.00 92.06 92 GLU A C 1
ATOM 693 O O . GLU A 1 92 ? 17.879 -6.102 -21.281 1.00 92.06 92 GLU A O 1
ATOM 698 N N . ALA A 1 93 ? 19.165 -7.608 -22.344 1.00 95.56 93 ALA A N 1
ATOM 699 C CA . ALA A 1 93 ? 18.049 -8.450 -22.777 1.00 95.56 93 ALA A CA 1
ATOM 700 C C . ALA A 1 93 ? 17.052 -8.804 -21.646 1.00 95.56 93 ALA A C 1
ATOM 702 O O . ALA A 1 93 ? 15.844 -8.702 -21.881 1.00 95.56 93 ALA A O 1
ATOM 703 N N . PRO A 1 94 ? 17.486 -9.139 -20.408 1.00 93.31 94 PRO A N 1
ATOM 704 C CA . PRO A 1 94 ? 16.559 -9.388 -19.302 1.00 93.31 94 PRO A CA 1
ATOM 705 C C . PRO A 1 94 ? 15.716 -8.164 -18.915 1.00 93.31 94 PRO A C 1
ATOM 707 O O . PRO A 1 94 ? 14.545 -8.306 -18.560 1.00 93.31 94 PRO A O 1
ATOM 710 N N . VAL A 1 95 ? 16.286 -6.957 -18.994 1.00 88.31 95 VAL A N 1
ATOM 711 C CA . VAL A 1 95 ? 15.577 -5.710 -18.678 1.00 88.31 95 VAL A CA 1
ATOM 712 C C . VAL A 1 95 ? 14.553 -5.398 -19.760 1.00 88.31 95 VAL A C 1
ATOM 714 O O . VAL A 1 95 ? 13.391 -5.146 -19.445 1.00 88.31 95 VAL A O 1
ATOM 717 N N . GLN A 1 96 ? 14.941 -5.497 -21.030 1.00 88.81 96 GLN A N 1
ATOM 718 C CA . GLN A 1 96 ? 14.022 -5.315 -22.155 1.00 88.81 96 GLN A CA 1
ATOM 719 C C . GLN A 1 96 ? 12.860 -6.316 -22.111 1.00 88.81 96 GLN A C 1
ATOM 721 O O . GLN A 1 96 ? 11.706 -5.945 -22.334 1.00 88.81 96 GLN A O 1
ATOM 726 N N . GLN A 1 97 ? 13.128 -7.571 -21.737 1.00 91.94 97 GLN A N 1
ATOM 727 C CA . GLN A 1 97 ? 12.086 -8.580 -21.559 1.00 91.94 97 GLN A CA 1
ATOM 728 C C . GLN A 1 97 ? 11.119 -8.226 -20.419 1.00 91.94 97 GLN A C 1
ATOM 730 O O . GLN A 1 97 ? 9.906 -8.370 -20.587 1.00 91.94 97 GLN A O 1
ATOM 735 N N . LEU A 1 98 ? 11.621 -7.735 -19.280 1.00 89.25 98 LEU A N 1
ATOM 736 C CA . LEU A 1 98 ? 10.782 -7.268 -18.172 1.00 89.25 98 LEU A CA 1
ATOM 737 C C . LEU A 1 98 ? 9.888 -6.093 -18.598 1.00 89.25 98 LEU A C 1
ATOM 739 O O . LEU A 1 98 ? 8.682 -6.128 -18.356 1.00 89.25 98 LEU A O 1
ATOM 743 N N . LEU A 1 99 ? 10.460 -5.078 -19.253 1.00 86.31 99 LEU A N 1
ATOM 744 C CA . LEU A 1 99 ? 9.719 -3.903 -19.725 1.00 86.31 99 LEU A CA 1
ATOM 745 C C . LEU A 1 99 ? 8.635 -4.292 -20.741 1.00 86.31 99 LEU A C 1
ATOM 747 O O . LEU A 1 99 ? 7.488 -3.867 -20.612 1.00 86.31 99 LEU A O 1
ATOM 751 N N . SER A 1 100 ? 8.972 -5.165 -21.693 1.00 87.62 100 SER A N 1
ATOM 752 C CA . SER A 1 100 ? 8.025 -5.711 -22.672 1.00 87.62 100 SER A CA 1
ATOM 753 C C . SER A 1 100 ? 6.894 -6.502 -22.005 1.00 87.62 100 SER A C 1
ATOM 755 O O . SER A 1 100 ? 5.722 -6.328 -22.338 1.00 87.62 100 SER A O 1
ATOM 757 N N . THR A 1 101 ? 7.223 -7.316 -20.996 1.00 90.38 101 THR A N 1
ATOM 758 C CA . THR A 1 101 ? 6.233 -8.086 -20.226 1.00 90.38 101 THR A CA 1
ATOM 759 C C . THR A 1 101 ? 5.245 -7.165 -19.517 1.00 90.38 101 THR A C 1
ATOM 761 O O . THR A 1 101 ? 4.043 -7.419 -19.539 1.00 90.38 101 THR A O 1
ATOM 764 N N . LEU A 1 102 ? 5.725 -6.069 -18.928 1.00 86.06 102 LEU A N 1
ATOM 765 C CA . LEU A 1 102 ? 4.878 -5.109 -18.221 1.00 86.06 102 LEU A CA 1
ATOM 766 C C . LEU A 1 102 ? 3.905 -4.367 -19.141 1.00 86.06 102 LEU A C 1
ATOM 768 O O . LEU A 1 102 ? 2.823 -4.028 -18.680 1.00 86.06 102 LEU A O 1
ATOM 772 N N . GLY A 1 103 ? 4.259 -4.162 -20.414 1.00 83.75 103 GLY A N 1
ATOM 773 C CA . GLY A 1 103 ? 3.363 -3.601 -21.435 1.00 83.75 103 GLY A CA 1
ATOM 774 C C . GLY A 1 103 ? 2.460 -4.632 -22.126 1.00 83.75 103 GLY A C 1
ATOM 775 O O . GLY A 1 103 ? 1.670 -4.282 -23.006 1.00 83.75 103 GLY A O 1
ATOM 776 N N . HIS A 1 104 ? 2.576 -5.919 -21.785 1.00 89.81 104 HIS A N 1
ATOM 777 C CA . HIS A 1 104 ? 1.823 -6.973 -22.452 1.00 89.81 104 HIS A CA 1
ATOM 778 C C . HIS A 1 104 ? 0.365 -7.011 -21.966 1.00 89.81 104 HIS A C 1
ATOM 780 O O . HIS A 1 104 ? 0.091 -7.045 -20.765 1.00 89.81 104 HIS A O 1
ATOM 786 N N . ARG A 1 105 ? -0.597 -7.115 -22.898 1.00 89.44 105 ARG A N 1
ATOM 787 C CA . ARG A 1 105 ? -2.041 -7.101 -22.576 1.00 89.44 105 ARG A CA 1
ATOM 788 C C . ARG A 1 105 ? -2.455 -8.137 -21.531 1.00 89.44 105 ARG A C 1
ATOM 790 O O . ARG A 1 105 ? -3.292 -7.845 -20.690 1.00 89.44 105 ARG A O 1
ATOM 797 N N . MET A 1 106 ? -1.849 -9.325 -21.554 1.00 89.56 106 MET A N 1
ATOM 798 C CA . MET A 1 106 ? -2.145 -10.372 -20.565 1.00 89.56 106 MET A CA 1
ATOM 799 C C . MET A 1 106 ? -1.818 -9.931 -19.131 1.00 89.56 106 MET A C 1
ATOM 801 O O . MET A 1 106 ? -2.568 -10.246 -18.213 1.00 89.56 106 MET A O 1
ATOM 805 N N . VAL A 1 107 ? -0.733 -9.175 -18.942 1.00 87.69 107 VAL A N 1
ATOM 806 C CA . VAL A 1 107 ? -0.344 -8.632 -17.633 1.00 87.69 107 VAL A CA 1
ATOM 807 C C . VAL A 1 107 ? -1.305 -7.522 -17.213 1.00 87.69 107 VAL A C 1
ATOM 809 O O . VAL A 1 107 ? -1.742 -7.490 -16.066 1.00 87.69 107 VAL A O 1
ATOM 812 N N . HIS A 1 108 ? -1.717 -6.662 -18.147 1.00 88.25 108 HIS A N 1
ATOM 813 C CA . HIS A 1 108 ? -2.714 -5.623 -17.873 1.00 88.25 108 HIS A CA 1
ATOM 814 C C . HIS A 1 108 ? -4.044 -6.224 -17.397 1.00 88.25 108 HIS A C 1
ATOM 816 O O . HIS A 1 108 ? -4.558 -5.811 -16.361 1.00 88.25 108 HIS A O 1
ATOM 822 N N . SER A 1 109 ? -4.549 -7.258 -18.078 1.00 89.69 109 SER A N 1
ATOM 823 C CA . SER A 1 109 ? -5.780 -7.945 -17.667 1.00 89.69 109 SER A CA 1
ATOM 824 C C . SER A 1 109 ? -5.671 -8.571 -16.274 1.00 89.69 109 SER A C 1
ATOM 826 O O . SER A 1 109 ? -6.649 -8.594 -15.533 1.00 89.69 109 SER A O 1
ATOM 828 N N . GLN A 1 110 ? -4.488 -9.047 -15.870 1.00 88.69 110 GLN A N 1
AT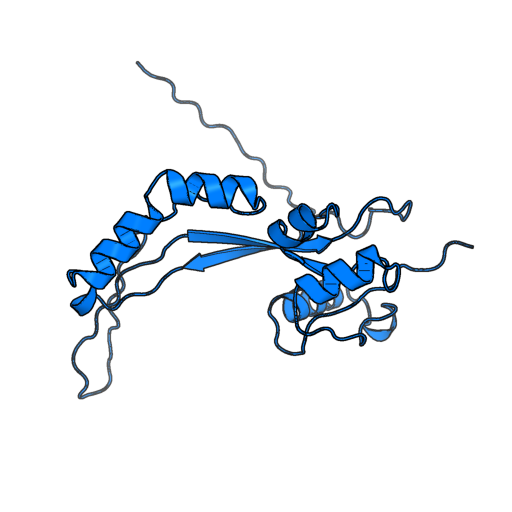OM 829 C CA . GLN A 1 110 ? -4.281 -9.537 -14.504 1.00 88.69 110 GLN A CA 1
ATOM 830 C C . GLN A 1 110 ? -4.386 -8.412 -13.467 1.00 88.69 110 GLN A C 1
ATOM 832 O O . GLN A 1 110 ? -5.026 -8.602 -12.433 1.00 88.69 110 GLN A O 1
ATOM 837 N N . PHE A 1 111 ? -3.817 -7.235 -13.737 1.00 85.69 111 PHE A N 1
ATOM 838 C CA . PHE A 1 111 ? -3.958 -6.078 -12.847 1.00 85.69 111 PHE A CA 1
ATOM 839 C C . PHE A 1 111 ? -5.401 -5.572 -12.756 1.00 85.69 111 PHE A C 1
ATOM 841 O O . PHE A 1 111 ? -5.839 -5.192 -11.670 1.00 85.69 111 PHE A O 1
ATOM 848 N N . GLU A 1 112 ? -6.149 -5.604 -13.860 1.00 86.00 112 GLU A N 1
ATOM 849 C CA . GLU A 1 112 ? -7.576 -5.261 -13.879 1.00 86.00 112 GLU A CA 1
ATOM 850 C C . GLU A 1 112 ? -8.397 -6.207 -12.993 1.00 86.00 112 GLU A C 1
ATOM 852 O O . GLU A 1 112 ? -9.217 -5.740 -12.206 1.00 86.00 112 GLU A O 1
ATOM 857 N N . ILE A 1 113 ? -8.132 -7.519 -13.059 1.00 85.94 113 ILE A N 1
ATOM 858 C CA . ILE A 1 113 ? -8.792 -8.527 -12.211 1.00 85.94 113 ILE A CA 1
ATOM 859 C C . ILE A 1 113 ? -8.453 -8.322 -10.733 1.00 85.94 113 ILE A C 1
ATOM 861 O O . ILE A 1 113 ? -9.337 -8.415 -9.882 1.00 85.94 113 ILE A O 1
ATOM 865 N N . LEU A 1 114 ? -7.182 -8.059 -10.414 1.00 82.00 114 LEU A N 1
ATOM 866 C CA . LEU A 1 114 ? -6.764 -7.792 -9.034 1.00 82.00 114 LEU A CA 1
ATOM 867 C C . LEU A 1 114 ? -7.442 -6.537 -8.471 1.00 82.00 114 LEU A C 1
ATOM 869 O O . LEU A 1 114 ? -7.712 -6.475 -7.271 1.00 82.00 114 LEU A O 1
ATOM 873 N N . GLY A 1 115 ? -7.715 -5.555 -9.334 1.00 80.12 115 GLY A N 1
ATOM 874 C CA . GLY A 1 115 ? -8.326 -4.289 -8.961 1.00 80.12 115 GLY A CA 1
ATOM 875 C C . GLY A 1 115 ? -7.420 -3.435 -8.072 1.00 80.12 115 GLY A C 1
ATOM 876 O O . GLY A 1 115 ? -6.397 -3.869 -7.546 1.00 80.12 115 GLY A O 1
ATOM 877 N N . GLY A 1 116 ? -7.782 -2.164 -7.901 1.00 78.38 116 GLY A N 1
ATOM 878 C CA . GLY A 1 116 ? -7.042 -1.265 -7.010 1.00 78.38 116 GLY A CA 1
ATOM 879 C C . GLY A 1 116 ? -5.702 -0.751 -7.548 1.00 78.38 116 GLY A C 1
ATOM 880 O O . GLY A 1 116 ? -4.994 -0.079 -6.799 1.00 78.38 116 GLY A O 1
ATOM 881 N N . TYR A 1 117 ? -5.394 -1.026 -8.819 1.00 79.69 117 TYR A N 1
ATOM 882 C CA . TYR A 1 117 ? -4.232 -0.515 -9.542 1.00 79.69 117 TYR A CA 1
ATOM 883 C C . TYR A 1 117 ? -4.666 0.398 -10.692 1.00 79.69 117 TYR A C 1
ATOM 885 O O . TYR A 1 117 ? -5.532 0.039 -11.483 1.00 79.69 117 TYR A O 1
ATOM 893 N N . ASP A 1 118 ? -4.026 1.561 -10.818 1.00 81.38 118 ASP A N 1
ATOM 894 C CA . ASP A 1 118 ? -4.048 2.351 -12.056 1.00 81.38 118 ASP A CA 1
ATOM 895 C C . ASP A 1 118 ? -2.800 2.003 -12.874 1.00 81.38 118 ASP A C 1
ATOM 897 O O . ASP A 1 118 ? -1.671 2.297 -12.467 1.00 81.38 118 ASP A O 1
ATOM 901 N N . ILE A 1 119 ? -3.045 1.355 -14.013 1.00 83.25 119 ILE A N 1
ATOM 902 C CA . ILE A 1 119 ? -2.041 0.834 -14.946 1.00 83.25 119 ILE A CA 1
ATOM 903 C C . ILE A 1 119 ? -1.895 1.691 -16.208 1.00 83.25 119 ILE A C 1
ATOM 905 O O . ILE A 1 119 ? -1.210 1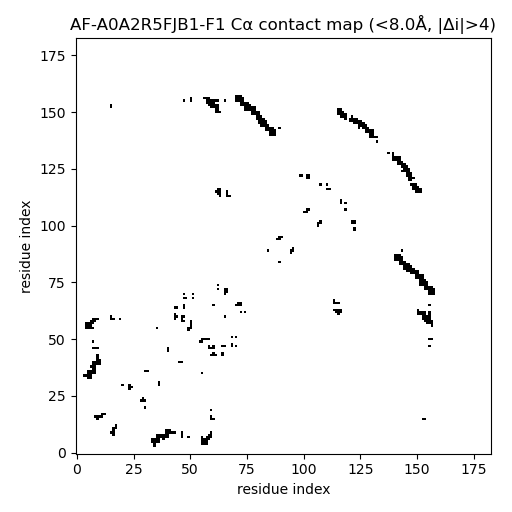.287 -17.141 1.00 83.25 119 ILE A O 1
ATOM 909 N N . SER A 1 120 ? -2.488 2.890 -16.251 1.00 80.69 120 SER A N 1
ATOM 910 C CA . SER A 1 120 ? -2.450 3.776 -17.430 1.00 80.69 120 SER A CA 1
ATOM 911 C C . SER A 1 120 ? -1.039 4.112 -17.928 1.00 80.69 120 SER A C 1
ATOM 913 O O . SER A 1 120 ? -0.875 4.474 -19.088 1.00 80.69 120 SER A O 1
ATOM 915 N N . LYS A 1 121 ? -0.028 3.998 -17.056 1.00 77.06 121 LYS A N 1
ATOM 916 C CA . LYS A 1 121 ? 1.385 4.310 -17.337 1.00 77.06 121 LYS A CA 1
ATOM 917 C C . LYS A 1 121 ? 2.342 3.160 -17.009 1.00 77.06 121 LYS A C 1
ATOM 919 O O . LYS A 1 121 ? 3.525 3.388 -16.741 1.00 77.06 121 LYS A O 1
ATOM 924 N N . ILE A 1 122 ? 1.839 1.929 -16.918 1.00 81.31 122 ILE A N 1
ATOM 925 C CA . ILE A 1 122 ? 2.699 0.769 -16.662 1.00 81.31 122 ILE A CA 1
ATOM 926 C C . ILE A 1 122 ? 3.652 0.570 -17.853 1.00 81.31 122 ILE A C 1
ATOM 928 O O . ILE A 1 122 ? 3.267 0.757 -19.003 1.00 81.31 122 ILE A O 1
ATOM 932 N N . GLY A 1 123 ? 4.923 0.269 -17.579 1.00 73.81 123 GLY A N 1
ATOM 933 C CA . GLY A 1 123 ? 5.945 0.136 -18.625 1.00 73.81 123 GLY A CA 1
ATOM 934 C C . GLY A 1 123 ? 6.458 1.457 -19.223 1.00 73.81 123 GLY A C 1
ATOM 935 O O . GLY A 1 123 ? 7.383 1.421 -20.029 1.00 73.81 123 GLY A O 1
ATOM 936 N N . GLU A 1 124 ? 5.917 2.620 -18.837 1.00 76.62 124 GLU A N 1
ATOM 937 C CA . GLU A 1 124 ? 6.315 3.909 -19.418 1.00 76.62 124 GLU A CA 1
ATOM 938 C C . GLU A 1 124 ? 7.640 4.439 -18.840 1.00 76.62 124 GLU A C 1
ATOM 940 O O . GLU A 1 124 ? 7.870 4.469 -17.626 1.00 76.62 124 GLU A O 1
ATOM 945 N N . VAL A 1 125 ? 8.500 4.949 -19.724 1.00 74.25 125 VAL A N 1
ATOM 946 C CA . VAL A 1 125 ? 9.735 5.643 -19.356 1.00 74.25 125 VAL A CA 1
ATOM 947 C C . VAL A 1 125 ? 9.427 7.113 -19.007 1.00 74.25 125 VAL A C 1
ATOM 949 O O . VAL A 1 125 ? 9.482 7.995 -19.852 1.00 74.25 125 VAL A O 1
ATOM 952 N N . VAL A 1 126 ? 9.121 7.401 -17.739 1.00 71.75 126 VAL A N 1
ATOM 953 C CA . VAL A 1 126 ? 8.684 8.734 -17.259 1.00 71.75 126 VAL A CA 1
ATOM 954 C C . VAL A 1 126 ? 9.780 9.695 -16.753 1.00 71.75 126 VAL A C 1
ATOM 956 O O . VAL A 1 126 ? 9.483 10.856 -16.486 1.00 71.75 126 VAL A O 1
ATOM 959 N N . ALA A 1 127 ? 11.025 9.247 -16.549 1.00 66.25 127 ALA A N 1
ATOM 960 C CA . ALA A 1 127 ? 12.146 10.093 -16.105 1.00 66.25 127 ALA A CA 1
ATOM 961 C C . ALA A 1 127 ? 13.523 9.437 -16.325 1.00 66.25 127 ALA A C 1
ATOM 963 O O . ALA A 1 127 ? 13.711 8.248 -16.056 1.00 66.25 127 ALA A O 1
ATOM 964 N N . VAL A 1 128 ? 14.517 10.235 -16.719 1.00 64.06 128 VAL A N 1
ATOM 965 C CA . VAL A 1 128 ? 15.937 9.853 -16.721 1.00 64.06 128 VAL A CA 1
ATOM 966 C C . VAL A 1 128 ? 16.673 10.822 -15.812 1.00 64.06 128 VAL A C 1
ATOM 968 O O . VAL A 1 128 ? 16.586 12.033 -16.006 1.00 64.06 128 VAL A O 1
ATOM 971 N N . THR A 1 129 ? 17.376 10.307 -14.807 1.00 59.25 129 THR A N 1
ATOM 972 C CA . THR A 1 129 ? 18.107 11.152 -13.859 1.00 59.25 129 THR A CA 1
ATOM 973 C C . THR A 1 129 ? 19.587 10.822 -13.917 1.00 59.25 129 THR A C 1
ATOM 975 O O . THR A 1 129 ? 20.001 9.665 -13.810 1.00 59.25 129 THR A O 1
ATOM 978 N N . THR A 1 130 ? 20.399 11.859 -14.086 1.00 52.28 130 THR A N 1
ATOM 979 C CA . THR A 1 130 ? 21.841 11.777 -13.897 1.00 52.28 130 THR A CA 1
ATOM 980 C C . THR A 1 130 ? 22.147 12.093 -12.439 1.00 52.28 130 THR A C 1
ATOM 982 O O . THR A 1 130 ? 21.747 13.130 -11.910 1.00 52.28 130 THR A O 1
ATOM 985 N N . CYS A 1 131 ? 22.820 11.177 -11.746 1.00 46.94 131 CYS A N 1
ATOM 986 C CA . CYS A 1 131 ? 23.373 11.498 -10.439 1.00 46.94 131 CYS A CA 1
ATOM 987 C C . CYS A 1 131 ? 24.649 12.313 -10.676 1.00 46.94 131 CYS A C 1
ATOM 989 O O . CYS A 1 131 ? 25.616 11.792 -11.229 1.00 46.94 131 CYS A O 1
ATOM 991 N N . ASN A 1 132 ? 24.640 13.599 -10.318 1.00 42.56 132 ASN A N 1
ATOM 992 C CA . ASN A 1 132 ? 25.847 14.417 -10.350 1.00 42.56 132 ASN A CA 1
ATOM 993 C C . ASN A 1 132 ? 26.609 14.215 -9.033 1.00 42.56 132 ASN A C 1
ATOM 995 O O . ASN A 1 132 ? 26.370 14.907 -8.042 1.00 42.56 132 ASN A O 1
ATOM 999 N N . THR A 1 133 ? 27.476 13.207 -8.985 1.00 47.69 133 THR A N 1
ATOM 1000 C CA . THR A 1 133 ? 28.306 12.908 -7.815 1.00 47.69 133 THR A CA 1
ATOM 1001 C C . THR A 1 133 ? 29.478 13.883 -7.745 1.00 47.69 133 THR A C 1
ATOM 1003 O O . THR A 1 133 ? 30.557 13.625 -8.267 1.00 47.69 133 THR A O 1
ATOM 1006 N N . ASN A 1 134 ? 29.303 15.000 -7.037 1.00 44.25 134 ASN A N 1
ATOM 1007 C CA . ASN A 1 134 ? 30.412 15.892 -6.688 1.00 44.25 134 ASN A CA 1
ATOM 1008 C C . ASN A 1 134 ? 31.177 15.374 -5.448 1.00 44.25 134 ASN A C 1
ATOM 1010 O O . ASN A 1 134 ? 31.303 16.048 -4.427 1.00 44.25 134 ASN A O 1
ATOM 1014 N N . ARG A 1 135 ? 31.652 14.124 -5.520 1.00 42.91 135 ARG A N 1
ATOM 1015 C CA . ARG A 1 135 ? 32.674 13.554 -4.632 1.00 42.91 135 ARG A CA 1
ATOM 1016 C C . ARG A 1 135 ? 33.599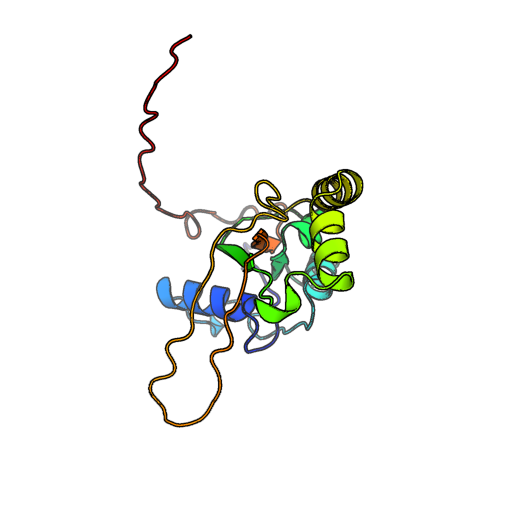 12.693 -5.485 1.00 42.91 135 ARG A C 1
ATOM 1018 O O . ARG A 1 135 ? 33.179 11.696 -6.061 1.00 42.91 135 ARG A O 1
ATOM 1025 N N . SER A 1 136 ? 34.842 13.148 -5.581 1.00 41.47 136 SER A N 1
ATOM 1026 C CA . SER A 1 136 ? 35.983 12.519 -6.245 1.00 41.47 136 SER A CA 1
ATOM 1027 C C . SER A 1 136 ? 35.953 10.982 -6.205 1.00 41.47 136 SER A C 1
ATOM 1029 O O . SER A 1 136 ? 35.992 10.400 -5.123 1.00 41.47 136 SER A O 1
ATOM 1031 N N . ASN A 1 137 ? 35.978 10.367 -7.394 1.00 41.50 137 ASN A N 1
ATOM 1032 C CA . ASN A 1 137 ? 36.188 8.938 -7.671 1.00 41.50 137 ASN A CA 1
ATOM 1033 C C . ASN A 1 137 ? 35.030 7.953 -7.433 1.00 41.50 137 ASN A C 1
ATOM 1035 O O . ASN A 1 137 ? 35.211 6.962 -6.737 1.00 41.50 137 ASN A O 1
ATOM 1039 N N . LEU A 1 138 ? 33.905 8.107 -8.139 1.00 43.50 138 LEU A N 1
ATOM 1040 C CA . LEU A 1 138 ? 33.125 6.945 -8.595 1.00 43.50 138 LEU A CA 1
ATOM 1041 C C . LEU A 1 138 ? 32.418 7.278 -9.921 1.00 43.50 138 LEU A C 1
ATOM 1043 O O . LEU A 1 138 ? 31.736 8.296 -10.024 1.00 43.50 138 LEU A O 1
ATOM 1047 N N . GLN A 1 139 ? 32.621 6.438 -10.939 1.00 38.25 139 GLN A N 1
ATOM 1048 C CA . GLN A 1 139 ? 32.100 6.611 -12.299 1.00 38.25 139 GLN A CA 1
ATOM 1049 C C . GLN A 1 139 ? 30.573 6.799 -12.335 1.00 38.25 139 GLN A C 1
ATOM 1051 O O . GLN A 1 139 ? 29.823 6.154 -11.603 1.00 38.25 139 GLN A O 1
ATOM 1056 N N . SER A 1 140 ? 30.140 7.694 -13.222 1.00 36.59 140 SER A N 1
ATOM 1057 C CA . SER A 1 140 ? 28.781 8.195 -13.422 1.00 36.59 140 SER A CA 1
ATOM 1058 C C . SER A 1 140 ? 27.758 7.094 -13.727 1.00 36.59 140 SER A C 1
ATOM 1060 O O . SER A 1 140 ? 27.501 6.766 -14.888 1.00 36.59 140 SER A O 1
ATOM 1062 N N . ARG A 1 141 ? 27.108 6.553 -12.693 1.00 40.47 141 ARG A N 1
ATOM 1063 C CA . ARG A 1 141 ? 25.978 5.631 -12.858 1.00 40.47 141 ARG A CA 1
ATOM 1064 C C . ARG A 1 141 ? 24.706 6.428 -13.129 1.00 40.47 141 ARG A C 1
ATOM 1066 O O . ARG A 1 141 ? 24.145 7.085 -12.256 1.00 40.47 141 ARG A O 1
ATOM 1073 N N . HIS A 1 142 ? 24.288 6.411 -14.385 1.00 42.28 142 HIS A N 1
ATOM 1074 C CA . HIS A 1 142 ? 23.035 7.000 -14.837 1.00 42.28 142 HIS A CA 1
ATOM 1075 C C . HIS A 1 142 ? 21.904 6.022 -14.480 1.00 42.28 142 HIS A C 1
ATOM 1077 O O . HIS A 1 142 ? 22.090 4.827 -14.675 1.00 42.28 142 HIS A O 1
ATOM 1083 N N . LEU A 1 143 ? 20.759 6.476 -13.957 1.00 37.78 143 LEU A N 1
ATOM 1084 C CA . LEU A 1 143 ? 19.592 5.619 -13.685 1.00 37.78 143 LEU A CA 1
ATOM 1085 C C . LEU A 1 143 ? 18.443 5.946 -14.646 1.00 37.78 143 LEU A C 1
ATOM 1087 O O . LEU A 1 143 ? 18.077 7.109 -14.827 1.00 37.78 143 LEU A O 1
ATOM 1091 N N . GLN A 1 144 ? 17.875 4.909 -15.255 1.00 42.19 144 GLN A N 1
ATOM 1092 C CA . GLN A 1 144 ? 16.685 4.924 -16.091 1.00 42.19 144 GLN A CA 1
ATOM 1093 C C . GLN A 1 144 ? 15.524 4.155 -15.432 1.00 42.19 144 GLN A C 1
ATOM 1095 O O . GLN A 1 144 ? 15.456 2.940 -15.392 1.00 42.19 144 GLN A O 1
ATOM 1100 N N . THR A 1 145 ? 14.599 4.957 -14.922 1.00 41.81 145 THR A N 1
ATOM 1101 C CA . THR A 1 145 ? 13.158 4.907 -15.189 1.00 41.81 145 THR A CA 1
ATOM 1102 C C . THR A 1 145 ? 12.202 3.883 -14.569 1.00 41.81 145 THR A C 1
ATOM 1104 O O . THR A 1 145 ? 12.472 2.702 -14.401 1.00 41.81 145 THR A O 1
ATOM 1107 N N . ARG A 1 146 ? 11.022 4.473 -14.326 1.00 37.75 146 ARG A N 1
ATOM 1108 C CA . ARG A 1 146 ? 10.012 4.399 -13.276 1.00 37.75 146 ARG A CA 1
ATOM 1109 C C . ARG A 1 146 ? 8.703 3.816 -13.820 1.00 37.75 146 ARG A C 1
ATOM 1111 O O . ARG A 1 146 ? 7.918 4.540 -14.416 1.00 37.75 146 ARG A O 1
ATOM 1118 N N . ILE A 1 147 ? 8.457 2.528 -13.590 1.00 33.97 147 ILE A N 1
ATOM 1119 C CA . ILE A 1 147 ? 7.168 1.879 -13.903 1.00 33.97 147 ILE A CA 1
ATOM 1120 C C . ILE A 1 147 ? 6.128 2.202 -12.843 1.00 33.97 147 ILE A C 1
ATOM 1122 O O . ILE A 1 147 ? 6.290 1.787 -11.699 1.00 33.97 147 ILE A O 1
ATOM 1126 N N . LYS A 1 148 ? 5.053 2.881 -13.254 1.00 30.22 148 LYS A N 1
ATOM 1127 C CA . LYS A 1 148 ? 3.953 3.294 -12.383 1.00 30.22 148 LYS A CA 1
ATOM 1128 C C . LYS A 1 148 ? 3.109 2.083 -11.975 1.00 30.22 148 LYS A C 1
ATOM 1130 O O . LYS A 1 148 ? 2.494 1.440 -12.820 1.00 30.22 148 LYS A O 1
ATOM 1135 N N . CYS A 1 149 ? 3.036 1.806 -10.679 1.00 29.94 149 CYS A N 1
ATOM 1136 C CA . CYS A 1 149 ? 2.024 0.919 -10.108 1.00 29.94 149 CYS A CA 1
ATOM 1137 C C . CYS A 1 149 ? 1.377 1.664 -8.941 1.00 29.94 149 CYS A C 1
ATOM 1139 O O . CYS A 1 149 ? 2.073 2.067 -8.011 1.00 29.94 149 CYS A O 1
ATOM 1141 N N . ASN A 1 150 ? 0.081 1.951 -9.029 1.00 35.41 150 ASN A N 1
ATOM 1142 C CA . ASN A 1 150 ? -0.619 2.719 -8.004 1.00 35.41 150 ASN A CA 1
ATOM 1143 C C . ASN A 1 150 ? -1.229 1.777 -6.96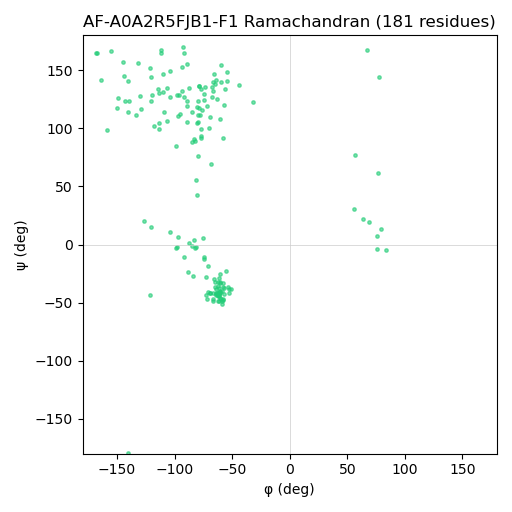8 1.00 35.41 150 ASN A C 1
ATOM 1145 O O . ASN A 1 150 ? -1.978 0.885 -7.336 1.00 35.41 150 ASN A O 1
ATOM 1149 N N . TYR A 1 151 ? -0.938 1.990 -5.690 1.00 37.62 151 TYR A N 1
ATOM 1150 C CA . TYR A 1 151 ? -1.578 1.281 -4.587 1.00 37.62 151 TYR A CA 1
ATOM 1151 C C . TYR A 1 151 ? -2.397 2.283 -3.798 1.00 37.62 151 TYR A C 1
ATOM 1153 O O . TYR A 1 151 ? -1.874 3.312 -3.379 1.00 37.62 151 TYR A O 1
ATOM 1161 N N . ASN A 1 152 ? -3.655 1.969 -3.528 1.00 39.78 152 ASN A N 1
ATOM 1162 C CA . ASN A 1 152 ? -4.394 2.720 -2.528 1.00 39.78 152 ASN A CA 1
A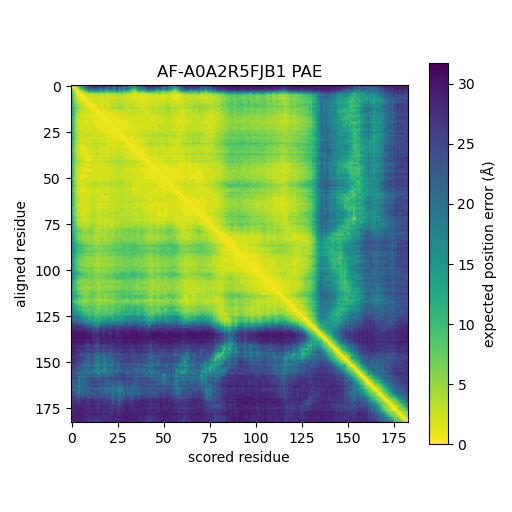TOM 1163 C C . ASN A 1 152 ? -4.083 2.113 -1.154 1.00 39.78 152 ASN A C 1
ATOM 1165 O O . ASN A 1 152 ? -4.448 0.965 -0.914 1.00 39.78 152 ASN A O 1
ATOM 1169 N N . CYS A 1 153 ? -3.409 2.851 -0.271 1.00 33.50 153 CYS A N 1
ATOM 1170 C CA . CYS A 1 153 ? -3.259 2.479 1.139 1.00 33.50 153 CYS A CA 1
ATOM 1171 C C . CYS A 1 153 ? -4.437 3.083 1.891 1.00 33.50 153 CYS A C 1
ATOM 1173 O O . CYS A 1 153 ? -4.500 4.307 2.036 1.00 33.50 153 CYS A O 1
ATOM 1175 N N . ALA A 1 154 ? -5.411 2.261 2.284 1.00 40.97 154 ALA A N 1
ATOM 1176 C CA . ALA A 1 154 ? -6.621 2.780 2.900 1.00 40.97 154 ALA A CA 1
ATOM 1177 C C . ALA A 1 154 ? -7.518 1.721 3.556 1.00 40.97 154 ALA A C 1
ATOM 1179 O O . ALA A 1 154 ? -7.322 0.523 3.360 1.00 40.97 154 ALA A O 1
ATOM 1180 N N . SER A 1 155 ? -8.466 2.155 4.394 1.00 33.34 155 SER A N 1
ATOM 1181 C CA . SER A 1 155 ? -9.174 1.250 5.305 1.00 33.34 155 SER A CA 1
ATOM 1182 C C . SER A 1 155 ? -10.065 0.261 4.551 1.00 33.34 155 SER A C 1
ATOM 1184 O O . SER A 1 155 ? -10.905 0.668 3.744 1.00 33.34 155 SER A O 1
ATOM 1186 N N . ALA A 1 156 ? -9.897 -1.031 4.832 1.00 31.88 156 ALA A N 1
ATOM 1187 C CA . ALA A 1 156 ? -10.841 -2.048 4.397 1.00 31.88 156 ALA A CA 1
ATOM 1188 C C . ALA A 1 156 ? -12.048 -2.040 5.363 1.00 31.88 156 ALA A C 1
ATOM 1190 O O . ALA A 1 156 ? -11.888 -2.362 6.538 1.00 31.88 156 ALA A O 1
ATOM 1191 N N . ARG A 1 157 ? -13.231 -1.618 4.901 1.00 33.56 157 ARG A N 1
ATOM 1192 C CA . ARG A 1 157 ? -14.515 -1.604 5.640 1.00 33.56 157 ARG A CA 1
ATOM 1193 C C . ARG A 1 157 ? -15.666 -2.011 4.714 1.00 33.56 157 ARG A C 1
ATOM 1195 O O . ARG A 1 157 ? -15.744 -1.482 3.611 1.00 33.56 157 ARG A O 1
ATOM 1202 N N . ILE A 1 158 ? -16.644 -2.801 5.185 1.00 28.52 158 ILE A N 1
ATOM 1203 C CA . ILE A 1 158 ? -18.038 -2.727 4.672 1.00 28.52 158 ILE A CA 1
ATOM 1204 C C . ILE A 1 158 ? -19.034 -2.609 5.817 1.00 28.52 158 ILE A C 1
ATOM 1206 O O . ILE A 1 158 ? -19.069 -3.443 6.711 1.00 28.52 158 ILE A O 1
ATOM 1210 N N . LYS A 1 159 ? -19.881 -1.577 5.674 1.00 25.83 159 LYS A N 1
ATOM 1211 C CA . LYS A 1 159 ? -21.071 -1.198 6.452 1.00 25.83 159 LYS A CA 1
ATOM 1212 C C . LYS A 1 159 ? -20.848 -0.997 7.954 1.00 25.83 159 LYS A C 1
ATOM 1214 O O . LYS A 1 159 ? -21.325 -1.762 8.780 1.00 25.83 159 LYS A O 1
ATOM 1219 N N . CYS A 1 160 ? -20.265 0.152 8.295 1.00 24.06 160 CYS A N 1
ATOM 1220 C CA . CYS A 1 160 ? -20.456 0.759 9.612 1.00 24.06 160 CYS A CA 1
ATOM 1221 C C . CYS A 1 160 ? -21.414 1.950 9.503 1.00 24.06 160 CYS A C 1
ATOM 1223 O O . CYS A 1 160 ? -21.170 2.875 8.734 1.00 24.06 160 CYS A O 1
ATOM 1225 N N . ASN A 1 161 ? -22.464 1.940 10.325 1.00 27.52 161 ASN A N 1
ATOM 1226 C CA . ASN A 1 161 ? -23.382 3.055 10.573 1.00 27.52 161 ASN A CA 1
ATOM 1227 C C . ASN A 1 161 ? -22.776 4.060 11.582 1.00 27.52 161 ASN A C 1
ATOM 1229 O O . ASN A 1 161 ? -23.434 4.474 12.532 1.00 27.52 161 ASN A O 1
ATOM 1233 N N . VAL A 1 162 ? -21.484 4.372 11.431 1.00 30.36 162 VAL A N 1
ATOM 1234 C CA . VAL A 1 162 ? -20.735 5.292 12.305 1.00 30.36 162 VAL A CA 1
ATOM 1235 C C . VAL A 1 162 ? -20.519 6.592 11.522 1.00 30.36 162 VAL A C 1
ATOM 1237 O O . VAL A 1 162 ? -20.165 6.488 10.344 1.00 30.36 162 VAL A O 1
ATOM 1240 N N . PRO A 1 163 ? -20.738 7.787 12.110 1.00 26.92 163 PRO A N 1
ATOM 1241 C CA . PRO A 1 163 ? -20.769 9.047 11.366 1.00 26.92 163 PRO A CA 1
ATOM 1242 C C . PRO A 1 163 ? -19.463 9.265 10.598 1.00 26.92 163 PRO A C 1
ATOM 1244 O O . PRO A 1 163 ? -18.383 9.297 11.186 1.00 26.92 163 PRO A O 1
ATOM 1247 N N . LEU A 1 164 ? -19.569 9.378 9.273 1.00 37.31 164 LEU A N 1
ATOM 1248 C CA . LEU A 1 164 ? -18.452 9.536 8.335 1.00 37.31 164 LEU A CA 1
ATOM 1249 C C . LEU A 1 164 ? -17.839 10.951 8.341 1.00 37.31 164 LEU A C 1
ATOM 1251 O O . LEU A 1 164 ? -16.957 11.242 7.533 1.00 37.31 164 LEU A O 1
ATOM 1255 N N . ASP A 1 165 ? -18.282 11.820 9.246 1.00 35.38 165 ASP A N 1
ATOM 1256 C CA . ASP A 1 165 ? -18.027 13.261 9.177 1.00 35.38 165 ASP A CA 1
ATOM 1257 C C . ASP A 1 165 ? -16.587 13.658 9.552 1.00 35.38 165 ASP A C 1
ATOM 1259 O O . ASP A 1 165 ? -16.169 14.775 9.269 1.00 35.38 165 ASP A O 1
ATOM 1263 N N . TYR A 1 166 ? -15.788 12.736 10.105 1.00 37.12 166 TYR A N 1
ATOM 1264 C CA . TYR A 1 166 ? -14.390 12.987 10.494 1.00 37.12 166 TYR A CA 1
ATOM 1265 C C . TYR A 1 166 ? -13.336 12.515 9.477 1.00 37.12 166 TYR A C 1
ATOM 1267 O O . TYR A 1 166 ? -12.147 12.720 9.696 1.00 37.12 166 TYR A O 1
ATOM 1275 N N . LEU A 1 167 ? -13.733 11.873 8.371 1.00 34.44 167 LEU A N 1
ATOM 1276 C CA . LEU A 1 167 ? -12.800 11.335 7.362 1.00 34.44 167 LEU A CA 1
ATOM 1277 C C . LEU A 1 167 ? -13.003 11.924 5.959 1.00 34.44 167 LEU A C 1
ATOM 1279 O O . LEU A 1 167 ? -12.481 11.385 4.982 1.00 34.44 167 LEU A O 1
ATOM 1283 N N . GLN A 1 168 ? -13.742 13.029 5.826 1.00 27.75 168 GLN A N 1
ATOM 1284 C CA . GLN A 1 168 ? -13.851 13.704 4.535 1.00 27.75 168 GLN A CA 1
ATOM 1285 C C . GLN A 1 168 ? -12.559 14.471 4.212 1.00 27.75 168 GLN A C 1
ATOM 1287 O O . GLN A 1 168 ? -12.168 15.359 4.971 1.00 27.75 168 GLN A O 1
ATOM 1292 N N . PRO A 1 169 ? -11.907 14.212 3.064 1.00 30.22 169 PRO A N 1
ATOM 1293 C CA . PRO A 1 169 ? -10.905 15.128 2.557 1.00 30.22 169 PRO A CA 1
ATOM 1294 C C . PRO A 1 169 ? -11.626 16.400 2.101 1.00 30.22 169 PRO A C 1
ATOM 1296 O O . PRO A 1 169 ? -12.320 16.409 1.085 1.00 30.22 169 PRO A O 1
ATOM 1299 N N . THR A 1 170 ? -11.444 17.501 2.826 1.00 26.56 170 THR A N 1
ATOM 1300 C CA . THR A 1 170 ? -11.747 18.851 2.339 1.00 26.56 170 THR A CA 1
ATOM 1301 C C . THR A 1 170 ? -10.754 19.221 1.233 1.00 26.56 170 THR A C 1
ATOM 1303 O O . THR A 1 170 ? -9.873 20.058 1.396 1.00 26.56 170 THR A O 1
ATOM 1306 N N . CYS A 1 171 ? -10.861 18.568 0.075 1.00 25.70 171 CYS A N 1
ATOM 1307 C CA . CYS A 1 171 ? -10.098 18.926 -1.112 1.00 25.70 171 CYS A CA 1
ATOM 1308 C C . CYS A 1 171 ? -10.985 19.766 -2.030 1.00 25.70 171 CYS A C 1
ATOM 1310 O O . CYS A 1 171 ? -11.651 19.272 -2.936 1.00 25.70 171 CYS A O 1
ATOM 1312 N N . ASN A 1 172 ? -11.006 21.068 -1.755 1.00 27.61 172 ASN A N 1
ATOM 1313 C CA . ASN A 1 172 ? -11.614 22.066 -2.618 1.00 27.61 172 ASN A CA 1
ATOM 1314 C C . ASN A 1 172 ? -10.631 22.373 -3.765 1.00 27.61 172 ASN A C 1
ATOM 1316 O O . ASN A 1 172 ? -9.937 23.386 -3.748 1.00 27.61 172 ASN A O 1
ATOM 1320 N N . HIS A 1 173 ? -10.533 21.477 -4.749 1.00 29.25 173 HIS A N 1
ATOM 1321 C CA . HIS A 1 173 ? -9.882 21.770 -6.026 1.00 29.25 173 HIS A CA 1
ATOM 1322 C C . HIS A 1 173 ? -10.901 21.644 -7.155 1.00 29.25 173 HIS A C 1
ATOM 1324 O O . HIS A 1 173 ? -11.273 20.561 -7.597 1.00 29.25 173 HIS A O 1
ATOM 1330 N N . ARG A 1 174 ? -11.358 22.816 -7.597 1.00 23.03 174 ARG A N 1
ATOM 1331 C CA . ARG A 1 174 ? -12.147 23.035 -8.803 1.00 23.03 174 ARG A CA 1
ATOM 1332 C C . ARG A 1 174 ? -11.321 22.573 -10.013 1.00 23.03 174 ARG A C 1
ATOM 1334 O O . ARG A 1 174 ? -10.328 23.206 -10.357 1.00 23.03 174 ARG A O 1
ATOM 1341 N N . PHE A 1 175 ? -11.708 21.454 -10.619 1.00 25.11 175 PHE A N 1
ATOM 1342 C CA . PHE A 1 175 ? -11.254 21.060 -11.952 1.00 25.11 175 PHE A CA 1
ATOM 1343 C C . PHE A 1 175 ? -12.078 21.867 -12.964 1.00 25.11 175 PHE A C 1
ATOM 1345 O O . PHE A 1 175 ? -13.265 21.608 -13.136 1.00 25.11 175 PHE A O 1
ATOM 1352 N N . GLU A 1 176 ? -11.471 22.873 -13.591 1.00 23.80 176 GLU A N 1
ATOM 1353 C CA . GLU A 1 176 ? -12.033 23.524 -14.780 1.00 23.80 176 GLU A CA 1
ATOM 1354 C C . GLU A 1 176 ? -11.715 22.635 -16.000 1.00 23.80 176 GLU A C 1
ATOM 1356 O O . GLU A 1 176 ? -10.535 22.394 -16.281 1.00 23.80 176 GLU A O 1
ATOM 1361 N N . PRO A 1 177 ? -12.716 22.106 -16.726 1.00 30.06 177 PRO A N 1
ATOM 1362 C CA . PRO A 1 177 ? -12.478 21.365 -17.954 1.00 30.06 177 PRO A CA 1
ATOM 1363 C C . PRO A 1 177 ? -12.170 22.351 -19.086 1.00 30.06 177 PRO A C 1
ATOM 1365 O O . PRO A 1 177 ? -13.063 22.949 -19.683 1.00 30.06 177 PRO A O 1
ATOM 1368 N N . GLY A 1 178 ? -10.885 22.515 -19.394 1.00 26.44 178 GLY A N 1
ATOM 1369 C CA . GLY A 1 178 ? -10.447 23.185 -20.613 1.00 26.44 178 GLY A CA 1
ATOM 1370 C C . GLY A 1 178 ? -10.748 22.316 -21.832 1.00 26.44 178 GLY A C 1
ATOM 1371 O O . GLY A 1 178 ? -10.011 21.374 -22.121 1.00 26.44 178 GLY A O 1
ATOM 1372 N N . LEU A 1 179 ? -11.837 22.646 -22.532 1.00 32.62 179 LEU A N 1
ATOM 1373 C CA . LEU A 1 179 ? -12.074 22.280 -23.926 1.00 32.62 179 LEU A CA 1
ATOM 1374 C C . LEU A 1 179 ? -10.805 22.504 -24.763 1.00 32.62 179 LEU A C 1
ATOM 1376 O O . LEU A 1 179 ? -10.190 23.562 -24.674 1.00 32.62 179 LEU A O 1
ATOM 1380 N N . ASN A 1 180 ? -10.506 21.554 -25.647 1.00 27.09 180 ASN A N 1
ATOM 1381 C CA . ASN A 1 180 ? -10.330 21.844 -27.070 1.00 27.09 180 ASN A CA 1
ATOM 1382 C C . ASN A 1 180 ? -10.533 20.556 -27.871 1.00 27.09 180 ASN A C 1
ATOM 1384 O O . ASN A 1 180 ? -9.648 19.714 -27.991 1.00 27.09 180 ASN A O 1
ATOM 1388 N N . ALA A 1 181 ? -11.745 20.429 -28.407 1.00 28.92 181 ALA A N 1
ATOM 1389 C CA . ALA A 1 181 ? -12.013 19.670 -29.611 1.00 28.92 181 ALA A CA 1
ATOM 1390 C C . ALA A 1 181 ? -11.628 20.549 -30.803 1.00 28.92 181 ALA A C 1
ATOM 1392 O O . ALA A 1 181 ? -12.183 21.638 -30.927 1.00 28.92 181 ALA A O 1
ATOM 1393 N N . ILE A 1 182 ? -10.734 20.085 -31.677 1.00 28.44 182 ILE A N 1
ATOM 1394 C CA . ILE A 1 182 ? -10.694 20.534 -33.072 1.00 28.44 182 ILE A CA 1
ATOM 1395 C C . ILE A 1 182 ? -10.168 19.385 -33.947 1.00 28.44 182 ILE A C 1
ATOM 1397 O O . ILE A 1 182 ? -9.042 18.944 -33.741 1.00 28.44 182 ILE A O 1
ATOM 1401 N N . SER A 1 183 ? -11.048 18.951 -34.863 1.00 33.22 183 SER A N 1
ATOM 1402 C CA . SER A 1 183 ? -10.884 18.123 -36.080 1.00 33.22 183 SER A CA 1
ATOM 1403 C C . SER A 1 183 ? -10.026 16.859 -36.032 1.00 33.22 183 SER A C 1
ATOM 1405 O O . SER A 1 183 ? -8.782 16.988 -36.019 1.00 33.22 183 SER A O 1
#

Radius of gyration: 20.93 Å; Cα contacts (8 Å, |Δi|>4): 294; chains: 1; bounding box: 61×36×59 Å

pLDDT: mean 70.36, std 24.95, range [23.03, 95.56]

Secondary structure (DSSP, 8-state):
--PPPPEEEEPTT-HHHHHHHHHHHHTT--GGGSTTTT-EESSHHHHHHHHHTTS-SEEEEEHHHHHHTT--EEEEEEEEE---EEGGGTTSHHHHHHHHHHTSHHHHHHHHHH-S---TTTT----EEE----SSS----EEE----EEEEEEEE-----S-GGGS----------------

Organism: NCBI:txid2005467

Sequence (183 aa):
MAGGATIVNREIGSGSRMLLEQTLQKEQIPFDAVQGFDNILKTHQDVAQAVVRGVADAGMSTASVATAFGLGFIPLHQSRYDLVILKEYLEEAPVQQLLSTLGHRMVHSQFEILGGYDISKIGEVVAVTTCNTNRSNLQSRHLQTRIKCNYNCASARIKCNVPLDYLQPTCNHRFEPGLNAIS

InterPro domains:
  IPR024370 PBP domain [PF12727] (4-102)

Nearest PDB structures (foldseek):
  2x26-assembly1_A  TM=4.794E-01  e=2.480E-02  Escherichia coli K-12
  2x26-assembly2_B  TM=4.941E-01  e=5.139E-02  Escherichia coli K-12
  3ksx-assembly1_A  TM=4.413E-01  e=5.803E-02  Xanthomonas citri pv. citri str. 306
  7xro-assembly1_C  TM=5.492E-01  e=6.195E-01  Salmonella enterica subsp. enterica serovar Typhimurium str. SL1344
  6wb6-assembly2_B  TM=4.669E-01  e=2.648E-01  Manduca sexta

Solvent-accessible surface area (backbone atoms only — not comparable to full-atom values): 10792 Å² total; per-residue (Å²): 134,90,74,81,73,33,33,36,31,46,42,91,87,33,70,60,33,51,51,49,52,52,49,33,56,74,71,69,47,60,64,86,77,40,45,41,57,84,41,64,32,91,44,49,63,54,36,51,50,33,36,77,70,65,77,20,62,29,23,57,23,39,39,30,52,21,51,75,68,75,43,30,66,49,85,72,40,80,44,79,40,60,45,81,37,48,44,90,48,53,83,35,68,74,46,46,50,51,45,52,49,52,62,30,67,72,50,49,55,51,46,61,72,44,36,51,54,58,60,92,47,38,52,38,84,77,52,77,48,75,61,82,73,93,58,92,88,71,84,81,64,37,36,37,37,33,32,37,44,35,40,30,49,22,38,32,40,74,88,73,100,60,87,66,82,85,73,67,81,89,73,89,70,86,80,78,85,79,81,82,88,79,136

Mean predicted aligned error: 13.01 Å